Protein AF-A0A8B8ZG01-F1 (afdb_monomer_lite)

Organism: Phoenix dactylifera (NCBI:txid42345)

Foldseek 3Di:
DDDDDDDDDDDDDDDDDDDDDDDDDDDDDDDPPDDDDDDDDDDDDDDDDDDDDDDDDDDDDDDDDDDDDDDDDDPPPPPPPPPDPPPDQDDDDPVSVVVLVPDDQDDPDPPPPVSSVVVVVVSVVVVVNVVVVVVVVVVVVVVVVVVVVVVVVVVVVVVVVVVVVVVVVVVVVVVVVVVCVVVVD

Secondary structure (DSSP, 8-state):
--------PPPPP----------------------------------------PPPP----------------------------S------SHHHHHHHHT-----SSTT-HHHHHHHHHHHHHHHHHHHHHHHHHHHHHHHHHHHHHHHHHHHHHHHHHHHHHHHHHHHHHHHHHHHHHHHT-

Sequence (185 aa):
MSSRNQNRPPPTPVFDPTPSPLNKKENLDEAPVDKRRKIRVGRMVCPATNPHARQVLSTVNAGPNPGGHGDHGAGAAPSSDGGSSGGGVEFTSREDVERLLGEKMKGKNKNDYKGKSEQMIEYIKKLRTCIRWFMELEDGYLADQEKLRSMLDSEEKRHAEIEAQMRAKVEELNAIIHDLQKGGS

pLDDT: mean 70.91, std 25.55, range [33.72, 98.75]

Structure (mmCIF, N/CA/C/O backbone):
data_AF-A0A8B8ZG01-F1
#
_entry.id   AF-A0A8B8ZG01-F1
#
loop_
_atom_site.group_PDB
_atom_site.id
_atom_site.type_symbol
_atom_site.label_atom_id
_atom_site.label_alt_id
_atom_site.label_comp_id
_atom_site.label_asym_id
_atom_site.label_entity_id
_atom_site.label_seq_id
_atom_site.pdbx_PDB_ins_code
_atom_site.Cartn_x
_atom_site.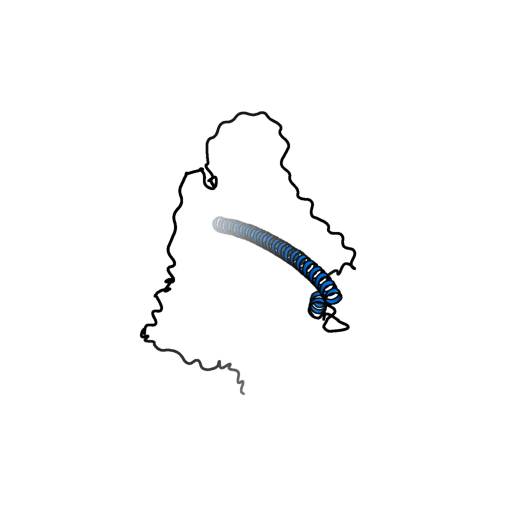Cartn_y
_atom_site.Cartn_z
_atom_site.occupancy
_atom_site.B_iso_or_equiv
_atom_site.auth_seq_id
_atom_site.auth_comp_id
_atom_site.auth_asym_id
_atom_site.auth_atom_id
_atom_site.pdbx_PDB_model_num
ATOM 1 N N . MET A 1 1 ? -38.642 -36.336 -5.967 1.00 39.25 1 MET A N 1
ATOM 2 C CA . MET A 1 1 ? -37.918 -37.627 -6.026 1.00 39.25 1 MET A CA 1
ATOM 3 C C . MET A 1 1 ? -36.991 -37.532 -7.238 1.00 39.25 1 MET A C 1
ATOM 5 O O . MET A 1 1 ? -37.523 -37.365 -8.318 1.00 39.25 1 MET A O 1
ATOM 9 N N . SER A 1 2 ? -35.662 -37.464 -7.207 1.00 45.72 2 SER A N 1
ATOM 10 C CA . SER A 1 2 ? -34.637 -37.604 -6.170 1.00 45.72 2 SER A CA 1
ATOM 11 C C . SER A 1 2 ? -33.455 -36.691 -6.526 1.00 45.72 2 SER A C 1
ATOM 13 O O . SER A 1 2 ? -33.103 -36.553 -7.694 1.00 45.72 2 SER A O 1
ATOM 15 N N . SER A 1 3 ? -32.855 -36.085 -5.503 1.00 44.25 3 SER A N 1
ATOM 16 C CA . SER A 1 3 ? -31.609 -35.315 -5.561 1.00 44.25 3 SER A CA 1
ATOM 17 C C . SER A 1 3 ? -30.404 -36.262 -5.620 1.00 44.25 3 SER A C 1
ATOM 19 O O . SER A 1 3 ? -30.408 -37.286 -4.934 1.00 44.25 3 SER A O 1
ATOM 21 N N . ARG A 1 4 ? -29.364 -35.931 -6.397 1.00 57.28 4 ARG A N 1
ATOM 22 C CA . ARG A 1 4 ? -28.063 -36.617 -6.328 1.00 57.28 4 ARG A CA 1
ATOM 23 C C . ARG A 1 4 ? -26.912 -35.611 -6.372 1.00 57.28 4 ARG A C 1
ATOM 25 O O . ARG A 1 4 ? -26.300 -35.378 -7.404 1.00 57.28 4 ARG A O 1
ATOM 32 N N . ASN A 1 5 ? -26.641 -35.025 -5.210 1.00 53.09 5 ASN A N 1
ATOM 33 C CA . ASN A 1 5 ? -25.305 -34.567 -4.825 1.00 53.09 5 ASN A CA 1
ATOM 34 C C . ASN A 1 5 ? -24.437 -35.812 -4.527 1.00 53.09 5 ASN A C 1
ATOM 36 O O . ASN A 1 5 ? -24.997 -36.845 -4.154 1.00 53.09 5 ASN A O 1
ATOM 40 N N . GLN A 1 6 ? -23.115 -35.725 -4.707 1.00 53.31 6 GLN A N 1
ATOM 41 C CA . GLN A 1 6 ? -22.075 -36.140 -3.742 1.00 53.31 6 GLN A CA 1
ATOM 42 C C . GLN A 1 6 ? -20.726 -36.241 -4.469 1.00 53.31 6 GLN A C 1
ATOM 44 O O . GLN A 1 6 ? -20.392 -37.246 -5.098 1.00 53.31 6 GLN A O 1
ATOM 49 N N . ASN A 1 7 ? -19.980 -35.140 -4.360 1.00 51.56 7 ASN A N 1
ATOM 50 C CA . ASN A 1 7 ? -18.523 -35.050 -4.308 1.00 51.56 7 ASN A CA 1
ATOM 51 C C . ASN A 1 7 ? -17.834 -36.405 -4.076 1.00 51.56 7 ASN A C 1
ATOM 53 O O . ASN A 1 7 ? -17.960 -36.988 -2.999 1.00 51.56 7 ASN A O 1
ATOM 57 N N . ARG A 1 8 ? -17.039 -36.874 -5.045 1.00 57.66 8 ARG A N 1
ATOM 58 C CA . ARG A 1 8 ? -16.072 -37.950 -4.804 1.00 57.66 8 ARG A CA 1
ATOM 59 C C . ARG A 1 8 ? -14.670 -37.468 -5.180 1.00 57.66 8 ARG A C 1
ATOM 61 O O . ARG A 1 8 ? -14.442 -37.198 -6.357 1.00 57.66 8 ARG A O 1
ATOM 68 N N . PRO A 1 9 ? -13.744 -37.337 -4.217 1.00 61.00 9 PRO A N 1
ATOM 69 C CA . PRO A 1 9 ? -12.348 -37.054 -4.525 1.00 61.00 9 PRO A CA 1
ATOM 70 C C . PRO A 1 9 ? -11.685 -38.257 -5.230 1.00 61.00 9 PRO A C 1
ATOM 72 O O . PRO A 1 9 ? -12.158 -39.392 -5.082 1.00 61.00 9 PRO A O 1
ATOM 75 N N . PRO A 1 10 ? -10.616 -38.028 -6.017 1.00 62.31 10 PRO A N 1
ATOM 76 C CA . PRO A 1 10 ? -9.908 -39.089 -6.732 1.00 62.31 10 PRO A CA 1
ATOM 77 C C . PRO A 1 10 ? -9.210 -40.057 -5.756 1.00 62.31 10 PRO A C 1
ATOM 79 O O . PRO A 1 10 ? -8.806 -39.639 -4.669 1.00 62.31 10 PRO A O 1
ATOM 82 N N . PRO A 1 11 ? -9.059 -41.347 -6.111 1.00 52.78 11 PRO A N 1
ATOM 83 C CA . PRO A 1 11 ? -8.413 -42.324 -5.243 1.00 52.78 11 PRO A CA 1
ATOM 84 C C . PRO A 1 11 ? -6.904 -42.060 -5.131 1.00 52.78 11 PRO A C 1
ATOM 86 O O . PRO A 1 11 ? -6.195 -41.978 -6.133 1.00 52.78 11 PRO A O 1
ATOM 89 N N . THR A 1 12 ? -6.423 -41.963 -3.894 1.00 55.91 12 THR A N 1
ATOM 90 C CA . THR A 1 12 ? -5.009 -42.056 -3.520 1.00 55.91 12 THR A CA 1
ATOM 91 C C . THR A 1 12 ? -4.551 -43.521 -3.533 1.00 55.91 12 THR A C 1
ATOM 93 O O . THR A 1 12 ? -5.308 -44.398 -3.114 1.00 55.91 12 THR A O 1
ATOM 96 N N . PRO A 1 13 ? -3.306 -43.823 -3.930 1.00 54.06 13 PRO A N 1
ATOM 97 C CA . PRO A 1 13 ? -2.607 -45.010 -3.457 1.00 54.06 13 PRO A CA 1
ATOM 98 C C . PRO A 1 13 ? -1.740 -44.652 -2.236 1.00 54.06 13 PRO A C 1
ATOM 100 O O . PRO A 1 13 ? -0.939 -43.720 -2.275 1.00 54.06 13 PRO A O 1
ATOM 103 N N . VAL A 1 14 ? -1.933 -45.389 -1.141 1.00 45.91 14 VAL A N 1
ATOM 104 C CA . VAL A 1 14 ? -1.221 -45.276 0.144 1.00 45.91 14 VAL A CA 1
ATOM 105 C C . VAL A 1 14 ? -0.233 -46.447 0.266 1.00 45.91 14 VAL A C 1
ATOM 107 O O . VAL A 1 14 ? -0.655 -47.572 0.030 1.00 45.91 14 VAL A O 1
ATOM 110 N N . PHE A 1 15 ? 1.032 -46.114 0.593 1.00 39.19 15 PHE A N 1
ATOM 111 C CA . PHE A 1 15 ? 2.073 -46.802 1.408 1.00 39.19 15 PHE A CA 1
ATOM 112 C C . PHE A 1 15 ? 2.217 -48.341 1.307 1.00 39.19 15 PHE A C 1
ATOM 114 O O . PHE A 1 15 ? 1.241 -49.072 1.360 1.00 39.19 15 PHE A O 1
ATOM 121 N N . ASP A 1 16 ? 3.407 -48.939 1.157 1.00 39.06 16 ASP A N 1
ATOM 122 C CA . ASP A 1 16 ? 4.562 -48.996 2.090 1.00 39.06 16 ASP A CA 1
ATOM 123 C C . ASP A 1 16 ? 5.617 -49.992 1.501 1.00 39.06 16 ASP A C 1
ATOM 125 O O . ASP A 1 16 ? 5.273 -50.704 0.553 1.00 39.06 16 ASP A O 1
ATOM 129 N N . PRO A 1 17 ? 6.800 -50.271 2.097 1.00 46.53 17 PRO A N 1
ATOM 130 C CA . PRO A 1 17 ? 7.864 -49.428 2.647 1.00 46.53 17 PRO A CA 1
ATOM 131 C C . PRO A 1 17 ? 9.251 -49.740 2.003 1.00 46.53 17 PRO A C 1
ATOM 133 O O . PRO A 1 17 ? 9.463 -50.744 1.323 1.00 46.53 17 PRO A O 1
ATOM 136 N N . THR A 1 18 ? 10.230 -48.869 2.250 1.00 43.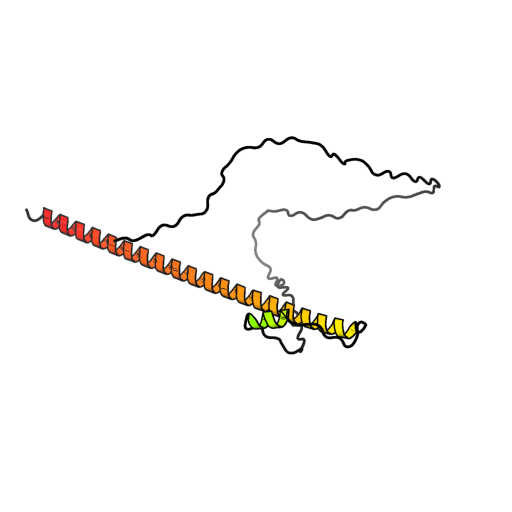75 18 THR A N 1
ATOM 137 C CA . THR A 1 18 ? 11.659 -48.966 1.875 1.00 43.75 18 THR A CA 1
ATOM 138 C C . THR A 1 18 ? 12.330 -50.288 2.307 1.00 43.75 18 THR A C 1
ATOM 140 O O . THR A 1 18 ? 11.990 -50.836 3.356 1.00 43.75 18 THR A O 1
ATOM 143 N N . PRO A 1 19 ? 13.387 -50.739 1.596 1.00 42.28 19 PRO A N 1
ATOM 144 C CA . PRO A 1 19 ? 14.726 -50.555 2.173 1.00 42.28 19 PRO A CA 1
ATOM 145 C C . PRO A 1 19 ? 15.802 -50.145 1.147 1.00 42.28 19 PRO A C 1
ATOM 147 O O . PRO A 1 19 ? 15.894 -50.679 0.044 1.00 42.28 19 PRO A O 1
ATOM 150 N N . SER A 1 20 ? 16.666 -49.211 1.550 1.00 39.31 20 SER A N 1
ATOM 151 C CA . SER A 1 20 ? 17.927 -48.891 0.866 1.00 39.31 20 SER A CA 1
ATOM 152 C C . SER A 1 20 ? 18.899 -50.079 0.887 1.00 39.31 20 SER A C 1
ATOM 154 O O . SER A 1 20 ? 18.956 -50.799 1.886 1.00 39.31 20 SER A O 1
ATOM 156 N N . PRO A 1 21 ? 19.776 -50.195 -0.128 1.00 41.72 21 PRO A N 1
ATOM 157 C CA . PRO A 1 21 ? 21.195 -50.324 0.198 1.00 41.72 21 PRO A CA 1
ATOM 158 C C . PRO A 1 21 ? 22.127 -49.498 -0.710 1.00 41.72 21 PRO A C 1
ATOM 160 O O . PRO A 1 21 ? 22.153 -49.625 -1.931 1.00 41.72 21 PRO A O 1
ATOM 163 N N . LEU A 1 22 ? 22.924 -48.666 -0.034 1.00 39.66 22 LEU A N 1
ATOM 164 C CA . LEU A 1 22 ? 24.374 -48.500 -0.170 1.00 39.66 22 LEU A CA 1
ATOM 165 C C . LEU A 1 22 ? 25.043 -49.232 -1.350 1.00 39.66 22 LEU A C 1
ATOM 167 O O . LEU A 1 22 ? 25.154 -50.451 -1.311 1.00 39.66 22 LEU A O 1
ATOM 171 N N . ASN A 1 23 ? 25.629 -48.475 -2.288 1.00 35.25 23 ASN A N 1
ATOM 172 C CA . ASN A 1 23 ? 26.851 -48.861 -3.005 1.00 35.25 23 ASN A CA 1
ATOM 173 C C . ASN A 1 23 ? 27.628 -47.630 -3.516 1.00 35.25 23 ASN A C 1
ATOM 175 O O . ASN A 1 23 ? 27.305 -47.025 -4.532 1.00 35.25 23 ASN A O 1
ATOM 179 N N . LYS A 1 24 ? 28.657 -47.282 -2.734 1.00 35.31 24 LYS A N 1
ATOM 180 C CA . LYS A 1 24 ? 30.020 -46.860 -3.102 1.00 35.31 24 LYS A CA 1
ATOM 181 C C . LYS A 1 24 ? 30.222 -46.208 -4.484 1.00 35.31 24 LYS A C 1
ATOM 183 O O . LYS A 1 24 ? 30.352 -46.901 -5.490 1.00 35.31 24 LYS A O 1
ATOM 188 N N . LYS A 1 25 ? 30.485 -44.898 -4.488 1.00 38.28 25 LYS A N 1
ATOM 189 C CA . LYS A 1 25 ? 31.497 -44.325 -5.387 1.00 38.28 25 LYS A CA 1
ATOM 190 C C . LYS A 1 25 ? 32.286 -43.231 -4.673 1.00 38.28 25 LYS A C 1
ATOM 192 O O . LYS A 1 25 ? 31.972 -42.050 -4.722 1.00 38.28 25 LYS A O 1
ATOM 197 N N . GLU A 1 26 ? 33.288 -43.712 -3.955 1.00 33.72 26 GLU A N 1
ATOM 198 C CA . GLU A 1 26 ? 34.478 -42.986 -3.536 1.00 33.72 26 GLU A CA 1
ATOM 199 C C . GLU A 1 26 ? 35.192 -42.446 -4.788 1.00 33.72 26 GLU A C 1
ATOM 201 O O . GLU A 1 26 ? 35.517 -43.200 -5.706 1.00 33.72 26 GLU A O 1
ATOM 206 N N . ASN A 1 27 ? 35.379 -41.131 -4.858 1.00 38.16 27 ASN A N 1
ATOM 207 C CA . ASN A 1 27 ? 36.381 -40.502 -5.713 1.00 38.16 27 ASN A CA 1
ATOM 208 C C . ASN A 1 27 ? 37.108 -39.475 -4.845 1.00 38.16 27 ASN A C 1
ATOM 210 O O . ASN A 1 27 ? 36.814 -38.283 -4.854 1.00 38.16 27 ASN A O 1
ATOM 214 N N . LEU A 1 28 ? 37.974 -40.012 -3.995 1.00 36.19 28 LEU A N 1
ATOM 215 C CA . LEU A 1 28 ? 39.116 -39.309 -3.439 1.00 36.19 28 LEU A CA 1
ATOM 216 C C . LEU A 1 28 ? 40.336 -39.768 -4.250 1.00 36.19 28 LEU A C 1
ATOM 218 O O . LEU A 1 28 ? 40.281 -40.845 -4.845 1.00 36.19 28 LEU A O 1
ATOM 222 N N . ASP A 1 29 ? 41.407 -38.980 -4.193 1.00 35.25 29 ASP A N 1
ATOM 223 C CA . ASP A 1 29 ? 42.754 -39.283 -4.697 1.00 35.25 29 ASP A CA 1
ATOM 224 C C . ASP A 1 29 ? 42.997 -38.863 -6.158 1.00 35.25 29 ASP A C 1
ATOM 226 O O . ASP A 1 29 ? 42.227 -39.175 -7.060 1.00 35.25 29 ASP A O 1
ATOM 230 N N . GLU A 1 30 ? 44.052 -38.164 -6.548 1.00 35.75 30 GLU A N 1
ATOM 231 C CA . GLU A 1 30 ? 45.108 -37.368 -5.923 1.00 35.75 30 GLU A CA 1
ATOM 232 C C . GLU A 1 30 ? 45.833 -36.789 -7.151 1.00 35.75 30 GLU A C 1
ATOM 234 O O . GLU A 1 30 ? 46.004 -37.461 -8.173 1.00 35.75 30 GLU A O 1
ATOM 239 N N . ALA A 1 31 ? 46.180 -35.507 -7.130 1.00 43.34 31 ALA A N 1
ATOM 240 C CA . ALA A 1 31 ? 46.833 -34.864 -8.264 1.00 43.34 31 ALA A CA 1
ATOM 241 C C . ALA A 1 31 ? 48.276 -35.387 -8.435 1.00 43.34 31 ALA A C 1
ATOM 243 O O . ALA A 1 31 ? 49.068 -35.237 -7.505 1.00 43.34 31 ALA A O 1
ATOM 244 N N . PRO A 1 32 ? 48.704 -35.875 -9.618 1.00 42.25 32 PRO A N 1
ATOM 245 C CA . PRO A 1 32 ? 50.115 -36.129 -9.867 1.00 42.25 32 PRO A CA 1
ATOM 246 C C . PRO A 1 32 ? 50.787 -34.834 -10.346 1.00 42.25 32 PRO A C 1
ATOM 248 O O . PRO A 1 32 ? 50.869 -34.545 -11.542 1.00 42.25 32 PRO A O 1
ATOM 251 N N . VAL A 1 33 ? 51.278 -34.027 -9.402 1.00 44.00 33 VAL A N 1
ATOM 252 C CA . VAL A 1 33 ? 52.283 -32.990 -9.682 1.00 44.00 33 VAL A CA 1
ATOM 253 C C . VAL A 1 33 ? 53.653 -33.657 -9.678 1.00 44.00 33 VAL A C 1
ATOM 255 O O . VAL A 1 33 ? 54.301 -33.781 -8.645 1.00 44.00 33 VAL A O 1
ATOM 258 N N . ASP A 1 34 ? 54.119 -34.073 -10.855 1.00 39.81 34 ASP A N 1
ATOM 259 C CA . ASP A 1 34 ? 55.535 -34.385 -11.041 1.00 39.81 34 ASP A CA 1
ATOM 260 C C . ASP A 1 34 ? 56.023 -33.992 -12.440 1.00 39.81 34 ASP A C 1
ATOM 262 O O . ASP A 1 34 ? 55.923 -34.742 -13.409 1.00 39.81 34 ASP A O 1
ATOM 266 N N . LYS A 1 35 ? 56.565 -32.773 -12.543 1.00 54.00 35 LYS A N 1
ATOM 267 C CA . LYS A 1 35 ? 57.616 -32.434 -13.513 1.00 54.00 35 LYS A CA 1
ATOM 268 C C . LYS A 1 35 ? 58.667 -31.570 -12.834 1.00 54.00 35 LYS A C 1
ATOM 270 O O . LYS A 1 35 ? 58.748 -30.354 -12.993 1.00 54.00 35 LYS A O 1
ATOM 275 N N . ARG A 1 36 ? 59.502 -32.258 -12.067 1.00 39.94 36 ARG A N 1
ATOM 276 C CA . ARG A 1 36 ? 60.807 -31.822 -11.574 1.00 39.94 36 ARG A CA 1
ATOM 277 C C . ARG A 1 36 ? 61.684 -31.254 -12.710 1.00 39.94 36 ARG A C 1
ATOM 279 O O . ARG A 1 36 ? 62.087 -31.986 -13.609 1.00 39.94 36 ARG A O 1
ATOM 286 N N . ARG A 1 37 ? 62.111 -29.987 -12.610 1.00 47.16 37 ARG A N 1
ATOM 287 C CA . ARG A 1 37 ? 63.412 -29.535 -13.147 1.00 47.16 37 ARG A CA 1
ATOM 288 C C . ARG A 1 37 ? 64.162 -28.764 -12.059 1.00 47.16 37 ARG A C 1
ATOM 290 O O . ARG A 1 37 ? 63.685 -27.771 -11.530 1.00 47.16 37 ARG A O 1
ATOM 297 N N . LYS A 1 38 ? 65.329 -29.299 -11.709 1.00 44.25 38 LYS A N 1
ATOM 298 C CA . LYS A 1 38 ? 66.296 -28.873 -10.681 1.00 44.25 38 LYS A CA 1
ATOM 299 C C . LYS A 1 38 ? 67.462 -28.225 -11.470 1.00 44.25 38 LYS A C 1
ATOM 301 O O . LYS A 1 38 ? 67.853 -28.809 -12.475 1.00 44.25 38 LYS A O 1
ATOM 306 N N . ILE A 1 39 ? 67.958 -27.006 -11.208 1.00 41.81 39 ILE A N 1
ATOM 307 C CA . ILE A 1 39 ? 69.060 -26.546 -10.306 1.00 41.81 39 ILE A CA 1
ATOM 308 C C . ILE A 1 39 ? 69.426 -25.132 -10.879 1.00 41.81 39 ILE A C 1
ATOM 310 O O . ILE A 1 39 ? 69.412 -24.999 -12.098 1.00 41.81 39 ILE A O 1
ATOM 314 N N . ARG A 1 40 ? 69.679 -24.024 -10.149 1.00 36.91 40 ARG A N 1
ATOM 315 C CA . ARG A 1 40 ? 70.899 -23.715 -9.368 1.00 36.91 40 ARG A CA 1
ATOM 316 C C . ARG A 1 40 ? 70.787 -22.395 -8.558 1.00 36.91 40 ARG A C 1
ATOM 318 O O . ARG A 1 40 ? 70.627 -21.331 -9.132 1.00 36.91 40 ARG A O 1
ATOM 325 N N . VAL A 1 41 ? 70.918 -22.536 -7.235 1.00 39.59 41 VAL A N 1
ATOM 326 C CA . VAL A 1 41 ? 71.697 -21.792 -6.208 1.00 39.59 41 VAL A CA 1
ATOM 327 C C . VAL A 1 41 ? 72.067 -20.304 -6.404 1.00 39.59 41 VAL A C 1
ATOM 329 O O . VAL A 1 41 ? 72.871 -19.981 -7.273 1.00 39.59 41 VAL A O 1
ATOM 332 N N . GLY A 1 42 ? 71.691 -19.472 -5.415 1.00 41.03 42 GLY A N 1
ATOM 333 C CA . GLY A 1 42 ? 72.422 -18.254 -5.020 1.00 41.03 42 GLY A CA 1
ATOM 334 C C . GLY A 1 42 ? 71.755 -17.419 -3.903 1.00 41.03 42 GLY A C 1
ATOM 335 O O . GLY A 1 42 ? 70.806 -16.713 -4.194 1.00 41.03 42 GLY A O 1
ATOM 336 N N . ARG A 1 43 ? 72.254 -17.550 -2.652 1.00 39.03 43 ARG A N 1
ATOM 337 C CA . ARG A 1 43 ? 72.379 -16.580 -1.511 1.00 39.03 43 ARG A CA 1
ATOM 338 C C . ARG A 1 43 ? 71.705 -15.183 -1.652 1.00 39.03 43 ARG A C 1
ATOM 340 O O . ARG A 1 43 ? 71.838 -14.588 -2.703 1.00 39.03 43 ARG A O 1
ATOM 347 N N . MET A 1 44 ? 71.155 -14.476 -0.650 1.00 39.22 44 MET A N 1
ATOM 348 C CA . MET A 1 44 ? 71.141 -14.509 0.829 1.00 39.22 44 MET A CA 1
ATOM 349 C C . MET A 1 44 ? 70.247 -13.326 1.330 1.00 39.22 44 MET A C 1
ATOM 351 O O . MET A 1 44 ? 70.015 -12.406 0.554 1.00 39.22 44 MET A O 1
ATOM 355 N N . VAL A 1 45 ? 69.899 -13.296 2.632 1.00 41.66 45 VAL A N 1
ATOM 356 C CA . VAL A 1 45 ? 69.381 -12.163 3.466 1.00 41.66 45 VAL A CA 1
ATOM 357 C C . VAL A 1 45 ? 67.851 -12.059 3.698 1.00 41.66 45 VAL A C 1
ATOM 359 O O . VAL A 1 45 ? 67.057 -11.892 2.781 1.00 41.66 45 VAL A O 1
ATOM 362 N N . CYS A 1 46 ? 67.482 -12.158 4.986 1.00 47.34 46 CYS A N 1
ATOM 363 C CA . CYS A 1 46 ? 66.155 -12.041 5.625 1.00 47.34 46 CYS A CA 1
ATOM 364 C C . CYS A 1 46 ? 65.796 -10.558 5.971 1.00 47.34 46 CYS A C 1
ATOM 366 O O . CYS A 1 46 ? 66.521 -9.660 5.559 1.00 47.34 46 CYS A O 1
ATOM 368 N N . PRO A 1 47 ? 64.854 -10.266 6.896 1.00 44.03 47 PRO A N 1
ATOM 369 C CA . PRO A 1 47 ? 63.387 -10.289 6.796 1.00 44.03 47 PRO A CA 1
ATOM 370 C C . PRO A 1 47 ? 62.753 -8.901 7.098 1.00 44.03 47 PRO A C 1
ATOM 372 O O . PRO A 1 47 ? 63.383 -8.051 7.720 1.00 44.03 47 PRO A O 1
ATOM 375 N N . ALA A 1 48 ? 61.472 -8.689 6.771 1.00 39.62 48 ALA A N 1
ATOM 376 C CA . ALA A 1 48 ? 60.683 -7.599 7.361 1.00 39.62 48 ALA A CA 1
ATOM 377 C C . ALA A 1 48 ? 59.266 -8.070 7.742 1.00 39.62 48 ALA A C 1
ATOM 379 O O . ALA A 1 48 ? 58.442 -8.410 6.897 1.00 39.62 48 ALA A O 1
ATOM 380 N N . THR A 1 49 ? 59.048 -8.101 9.057 1.00 40.66 49 THR A N 1
ATOM 381 C CA . THR A 1 49 ? 57.798 -7.881 9.814 1.00 40.66 49 THR A CA 1
ATOM 382 C C . THR A 1 49 ? 56.836 -6.922 9.089 1.00 40.66 49 THR A C 1
ATOM 384 O O . THR A 1 49 ? 57.296 -5.928 8.546 1.00 40.66 49 THR A O 1
ATOM 387 N N . ASN A 1 50 ? 55.509 -7.042 9.061 1.00 43.12 50 ASN A N 1
ATOM 388 C CA . ASN A 1 50 ? 54.556 -7.633 9.992 1.00 43.12 50 ASN A CA 1
ATOM 389 C C . ASN A 1 50 ? 53.197 -7.824 9.266 1.00 43.12 50 ASN A C 1
ATOM 391 O O . ASN A 1 50 ? 52.948 -7.157 8.258 1.00 43.12 50 ASN A O 1
ATOM 395 N N . PRO A 1 51 ? 52.305 -8.689 9.779 1.00 48.09 51 PRO A N 1
ATOM 396 C CA . PRO A 1 51 ? 51.038 -9.035 9.159 1.00 48.09 51 PRO A CA 1
ATOM 397 C C . PRO A 1 51 ? 49.893 -8.093 9.555 1.00 48.09 51 PRO A C 1
ATOM 399 O O . PRO A 1 51 ? 49.885 -7.439 10.594 1.00 48.09 51 PRO A O 1
ATOM 402 N N . HIS A 1 52 ? 48.899 -8.104 8.679 1.00 51.75 52 HIS A N 1
ATOM 403 C CA . HIS A 1 52 ? 47.549 -7.575 8.801 1.00 51.75 52 HIS A CA 1
ATOM 404 C C . HIS A 1 52 ? 46.935 -7.823 10.198 1.00 51.75 52 HIS A C 1
ATOM 406 O O . HIS A 1 52 ? 46.524 -8.940 10.511 1.00 51.75 52 HIS A O 1
ATOM 412 N N . ALA A 1 53 ? 46.842 -6.788 11.035 1.00 40.56 53 ALA A N 1
ATOM 413 C CA . ALA A 1 53 ? 46.140 -6.861 12.315 1.00 40.56 53 ALA A CA 1
ATOM 414 C C . ALA A 1 53 ? 44.730 -6.270 12.168 1.00 40.56 53 ALA A C 1
ATOM 416 O O . ALA A 1 53 ? 44.553 -5.057 12.069 1.00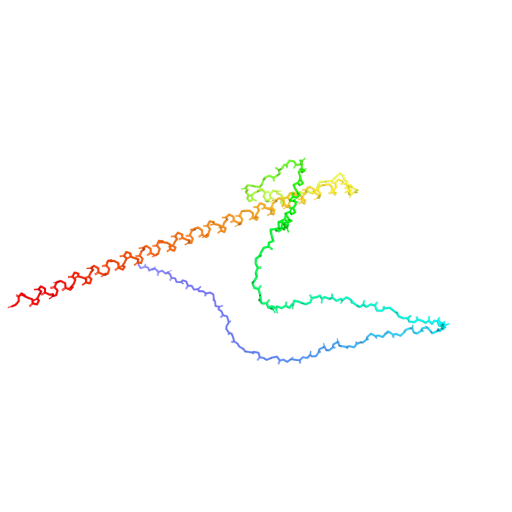 40.56 53 ALA A O 1
ATOM 417 N N . ARG A 1 54 ? 43.719 -7.147 12.153 1.00 55.09 54 ARG A N 1
ATOM 418 C CA . ARG A 1 54 ? 42.316 -6.789 12.398 1.00 55.09 54 ARG A CA 1
ATOM 419 C C . ARG A 1 54 ? 42.196 -6.405 13.872 1.00 55.09 54 ARG A C 1
ATOM 421 O O . ARG A 1 54 ? 42.531 -7.219 14.729 1.00 55.09 54 ARG A O 1
ATOM 428 N N . GLN A 1 55 ? 41.743 -5.193 14.171 1.00 53.19 55 GLN A N 1
ATOM 429 C CA . GLN A 1 55 ? 41.470 -4.805 15.553 1.00 53.19 55 GLN A CA 1
ATOM 430 C C . GLN A 1 55 ? 40.106 -5.354 15.980 1.00 53.19 55 GLN A C 1
ATOM 432 O O . GLN A 1 55 ? 39.082 -5.086 15.355 1.00 53.19 55 GLN A O 1
ATOM 437 N N . VAL A 1 56 ? 40.144 -6.188 17.017 1.00 43.84 56 VAL A N 1
ATOM 438 C CA . VAL A 1 56 ? 39.001 -6.813 17.684 1.00 43.84 56 VAL A CA 1
ATOM 439 C C . VAL A 1 56 ? 38.475 -5.843 18.744 1.00 43.84 56 VAL A C 1
ATOM 441 O O . VAL A 1 56 ? 39.254 -5.227 19.468 1.00 43.84 56 VAL A O 1
ATOM 444 N N . LEU A 1 57 ? 37.150 -5.708 18.804 1.00 48.47 57 LEU A N 1
ATOM 445 C CA . LEU A 1 57 ? 36.402 -4.930 19.792 1.00 48.47 57 LEU A CA 1
ATOM 446 C C . LEU A 1 57 ? 36.780 -5.336 21.226 1.00 48.47 57 LEU A C 1
ATOM 448 O O . LEU A 1 57 ? 36.851 -6.526 21.526 1.00 48.47 57 LEU A O 1
ATOM 452 N N . SER A 1 58 ? 36.942 -4.358 22.120 1.00 48.09 58 SER A N 1
ATOM 453 C CA . SER A 1 58 ? 37.005 -4.602 23.564 1.00 48.09 58 SER A CA 1
ATOM 454 C C . SER A 1 58 ? 36.215 -3.533 24.321 1.00 48.09 58 SER A C 1
ATOM 456 O O . SER A 1 58 ? 36.272 -2.349 23.989 1.00 48.09 58 SER A O 1
ATOM 458 N N . THR A 1 59 ? 35.426 -3.978 25.295 1.00 41.09 59 THR A N 1
ATOM 459 C CA . THR A 1 59 ? 34.412 -3.216 26.037 1.00 41.09 59 THR A CA 1
ATOM 460 C C . THR A 1 59 ? 34.889 -2.895 27.465 1.00 41.09 59 THR A C 1
ATOM 462 O O . THR A 1 59 ? 35.610 -3.688 28.060 1.00 41.09 59 THR A O 1
ATOM 465 N N . VAL A 1 60 ? 34.356 -1.791 28.016 1.00 36.69 60 VAL A N 1
ATOM 466 C CA . VAL A 1 60 ? 34.232 -1.390 29.443 1.00 36.69 60 VAL A CA 1
ATOM 467 C C . VAL A 1 60 ? 35.471 -0.785 30.129 1.00 36.69 60 VAL A C 1
ATOM 469 O O . VAL A 1 60 ? 36.404 -1.491 30.485 1.00 36.69 60 VAL A O 1
ATOM 472 N N . ASN A 1 61 ? 35.399 0.510 30.480 1.00 38.56 61 ASN A N 1
ATOM 473 C CA . ASN A 1 61 ? 35.089 0.926 31.860 1.00 38.56 61 ASN A CA 1
ATOM 474 C C . ASN A 1 61 ? 34.665 2.407 31.946 1.00 38.56 61 ASN A C 1
ATOM 476 O O . ASN A 1 61 ? 35.129 3.253 31.187 1.00 38.56 61 ASN A O 1
ATOM 480 N N . ALA A 1 62 ? 33.751 2.671 32.877 1.00 39.78 62 ALA A N 1
ATOM 481 C CA . ALA A 1 62 ? 33.099 3.935 33.169 1.00 39.78 62 ALA A CA 1
ATOM 482 C C . ALA A 1 62 ? 34.014 4.952 33.876 1.00 39.78 62 ALA A C 1
ATOM 484 O O . ALA A 1 62 ? 34.876 4.592 34.675 1.00 39.78 62 ALA A O 1
ATOM 485 N N . GLY A 1 63 ? 33.733 6.237 33.651 1.00 36.91 63 GLY A N 1
ATOM 486 C CA . GLY A 1 63 ? 34.229 7.352 34.454 1.00 36.91 63 GLY A CA 1
ATOM 487 C C . GLY A 1 63 ? 33.563 8.664 34.019 1.00 36.91 63 GLY A C 1
ATOM 488 O O . GLY A 1 63 ? 33.726 9.043 32.861 1.00 36.91 63 GLY A O 1
ATOM 489 N N . PRO A 1 64 ? 32.787 9.349 34.882 1.00 51.19 64 PRO A N 1
ATOM 490 C CA . PRO A 1 64 ? 32.076 10.565 34.512 1.00 51.19 64 PRO A CA 1
ATOM 491 C C . PRO A 1 64 ? 32.934 11.803 34.798 1.00 51.19 64 PRO A C 1
ATOM 493 O O . PRO A 1 64 ? 33.352 12.004 35.935 1.00 51.19 64 PRO A O 1
ATOM 496 N N . ASN A 1 65 ? 33.147 12.667 33.800 1.00 47.47 65 ASN A N 1
ATOM 497 C CA . ASN A 1 65 ? 33.027 14.112 34.014 1.00 47.47 65 ASN A CA 1
ATOM 498 C C . ASN A 1 65 ? 32.951 14.916 32.699 1.00 47.47 65 ASN A C 1
ATOM 500 O O . ASN A 1 65 ? 33.369 14.420 31.652 1.00 47.47 65 ASN A O 1
ATOM 504 N N . PRO A 1 66 ? 32.372 16.133 32.750 1.00 52.34 66 PRO A N 1
ATOM 505 C CA . PRO A 1 66 ? 31.797 16.831 31.614 1.00 52.34 66 PRO A CA 1
ATOM 506 C C . PRO A 1 66 ? 32.761 17.848 30.998 1.00 52.34 66 PRO A C 1
ATOM 508 O O . PRO A 1 66 ? 33.636 18.390 31.669 1.00 52.34 66 PRO A O 1
ATOM 511 N N . GLY A 1 67 ? 32.503 18.193 29.739 1.00 36.72 67 GLY A N 1
ATOM 512 C CA . GLY A 1 67 ? 33.041 19.397 29.112 1.00 36.72 67 GLY A CA 1
ATOM 513 C C . GLY A 1 67 ? 33.779 19.105 27.815 1.00 36.72 67 GLY A C 1
ATOM 514 O O . GLY A 1 67 ? 34.866 18.542 27.823 1.00 36.72 67 GLY A O 1
ATOM 515 N N . GLY A 1 68 ? 33.195 19.530 26.697 1.00 35.78 68 GLY A N 1
ATOM 516 C CA .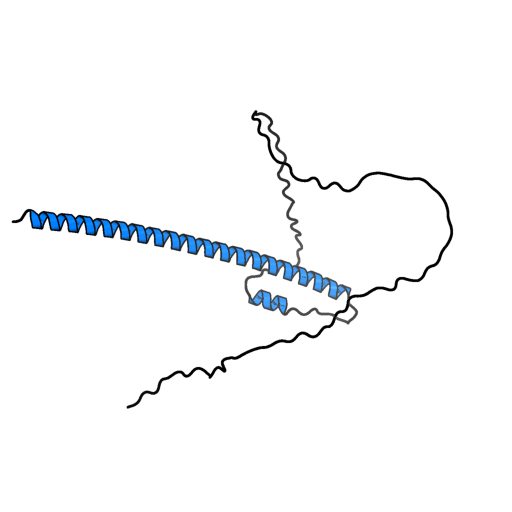 GLY A 1 68 ? 33.859 19.490 25.399 1.00 35.78 68 GLY A CA 1
ATOM 517 C C . GLY A 1 68 ? 32.863 19.422 24.257 1.00 35.78 68 GLY A C 1
ATOM 518 O O . GLY A 1 68 ? 32.567 18.349 23.750 1.00 35.78 68 GLY A O 1
ATOM 519 N N . HIS A 1 69 ? 32.322 20.578 23.884 1.00 52.03 69 HIS A N 1
ATOM 520 C CA . HIS A 1 69 ? 31.535 20.762 22.672 1.00 52.03 69 HIS A CA 1
ATOM 521 C C . HIS A 1 69 ? 32.438 20.461 21.464 1.00 52.03 69 HIS A C 1
ATOM 523 O O . HIS A 1 69 ? 33.385 21.198 21.199 1.00 52.03 69 HIS A O 1
ATOM 529 N N . GLY A 1 70 ? 32.174 19.349 20.785 1.00 38.09 70 GLY A N 1
ATOM 530 C CA . GLY A 1 70 ? 32.858 18.929 19.569 1.00 38.09 70 GLY A CA 1
ATOM 531 C C . GLY A 1 70 ? 31.818 18.435 18.579 1.00 38.09 70 GLY A C 1
ATOM 532 O O . GLY A 1 70 ? 31.536 17.243 18.510 1.00 38.09 70 GLY A O 1
ATOM 533 N N . ASP A 1 71 ? 31.206 19.380 17.871 1.00 46.91 71 ASP A N 1
ATOM 534 C CA . ASP A 1 71 ? 30.581 19.128 16.577 1.00 46.91 71 ASP A CA 1
ATOM 535 C C . ASP A 1 71 ? 31.632 18.496 15.657 1.00 46.91 71 ASP A C 1
ATOM 537 O O . ASP A 1 71 ? 32.728 19.038 15.571 1.00 46.91 71 ASP A O 1
ATOM 541 N N . HIS A 1 72 ? 31.315 17.346 15.055 1.00 49.41 72 HIS A N 1
ATOM 542 C CA . HIS A 1 72 ? 31.840 16.803 13.790 1.00 49.41 72 HIS A CA 1
ATOM 543 C C . HIS A 1 72 ? 31.433 15.328 13.688 1.00 49.41 72 HIS A C 1
ATOM 545 O O . HIS A 1 72 ? 32.099 14.438 14.217 1.00 49.41 72 HIS A O 1
ATOM 551 N N . GLY A 1 73 ? 30.328 15.046 12.994 1.00 40.66 73 GLY A N 1
ATOM 552 C CA . GLY A 1 73 ? 29.912 13.657 12.810 1.00 40.66 73 GLY A CA 1
ATOM 553 C C . GLY A 1 73 ? 28.632 13.411 12.023 1.00 40.66 73 GLY A C 1
ATOM 554 O O . GLY A 1 73 ? 27.932 12.458 12.336 1.00 40.66 73 GLY A O 1
ATOM 555 N N . ALA A 1 74 ? 28.311 14.220 11.013 1.00 43.62 74 ALA A N 1
ATOM 556 C CA . ALA A 1 74 ? 27.255 13.893 10.054 1.00 43.62 74 ALA A CA 1
ATOM 557 C C . ALA A 1 74 ? 27.835 13.902 8.636 1.00 43.62 74 ALA A C 1
ATOM 559 O O . ALA A 1 74 ? 27.665 14.844 7.867 1.00 43.62 74 ALA A O 1
ATOM 560 N N . GLY A 1 75 ? 28.563 12.837 8.296 1.00 41.03 75 GLY A N 1
ATOM 561 C CA . GLY A 1 75 ? 28.931 12.534 6.916 1.00 41.03 75 GLY A CA 1
ATOM 562 C C . GLY A 1 75 ? 27.705 12.052 6.145 1.00 41.03 75 GLY A C 1
ATOM 563 O O . GLY A 1 75 ? 27.583 10.863 5.867 1.00 41.03 75 GLY A O 1
ATOM 564 N N . ALA A 1 76 ? 26.784 12.961 5.828 1.00 53.66 76 ALA A N 1
ATOM 565 C CA . ALA A 1 76 ? 25.770 12.715 4.816 1.00 53.66 76 ALA A CA 1
ATOM 566 C C . ALA A 1 76 ? 26.481 12.710 3.458 1.00 53.66 76 ALA A C 1
ATOM 568 O O . ALA A 1 76 ? 26.908 13.751 2.958 1.00 53.66 76 ALA A O 1
ATOM 569 N N . ALA A 1 77 ? 26.669 11.522 2.885 1.00 50.88 77 ALA A N 1
ATOM 570 C CA . ALA A 1 77 ? 27.089 11.414 1.498 1.00 50.88 77 ALA A CA 1
ATOM 571 C C . ALA A 1 77 ? 26.034 12.118 0.625 1.00 50.88 77 ALA A C 1
ATOM 573 O O . ALA A 1 77 ? 24.843 11.848 0.802 1.00 50.88 77 ALA A O 1
ATOM 574 N N . PRO A 1 78 ? 26.419 13.016 -0.298 1.00 55.25 78 PRO A N 1
ATOM 575 C CA . PRO A 1 78 ? 25.460 13.592 -1.223 1.00 55.25 78 PRO A CA 1
ATOM 576 C C . PRO A 1 78 ? 24.901 12.462 -2.088 1.00 55.25 78 PRO A C 1
ATOM 578 O O . PRO A 1 78 ? 25.647 11.811 -2.826 1.00 55.25 78 PRO A O 1
ATOM 581 N N . SER A 1 79 ? 23.591 12.225 -1.987 1.00 55.72 79 SER A N 1
ATOM 582 C CA . SER A 1 79 ? 22.843 11.487 -2.999 1.00 55.72 79 SER A CA 1
ATOM 583 C C . SER A 1 79 ? 23.183 12.123 -4.335 1.00 55.72 79 SER A C 1
ATOM 585 O O . SER A 1 79 ? 22.891 13.292 -4.581 1.00 55.72 79 SER A O 1
ATOM 587 N N . SER A 1 80 ? 23.915 11.379 -5.157 1.00 51.12 80 SER A N 1
ATOM 588 C CA . SER A 1 80 ? 24.259 11.817 -6.494 1.00 51.12 80 SER A CA 1
ATOM 589 C C . SER A 1 80 ? 22.968 11.785 -7.301 1.00 51.12 80 SER A C 1
ATOM 591 O O . SER A 1 80 ? 22.621 10.763 -7.893 1.00 51.12 80 SER A O 1
ATOM 593 N N . ASP A 1 81 ? 22.238 12.900 -7.280 1.00 52.81 81 ASP A N 1
ATOM 594 C CA . ASP A 1 81 ? 21.213 13.213 -8.263 1.00 52.81 81 ASP A CA 1
ATOM 595 C C . ASP A 1 81 ? 21.924 13.365 -9.604 1.00 52.81 81 ASP A C 1
ATOM 597 O O . ASP A 1 81 ? 22.302 14.445 -10.064 1.00 52.81 81 ASP A O 1
ATOM 601 N N . GLY A 1 82 ? 22.163 12.212 -10.225 1.00 47.50 82 GLY A N 1
ATOM 602 C CA . GLY A 1 82 ? 22.518 12.087 -11.621 1.00 47.50 82 GLY A CA 1
ATOM 603 C C . GLY A 1 82 ? 21.315 12.491 -12.456 1.00 47.50 82 GLY A C 1
ATOM 604 O O . GLY A 1 82 ? 20.662 11.638 -13.055 1.00 47.50 82 GLY A O 1
ATOM 605 N N . GLY A 1 83 ? 21.038 13.796 -12.486 1.00 52.66 83 GLY A N 1
ATOM 606 C CA . GLY A 1 83 ? 20.154 14.436 -13.442 1.00 52.66 83 GLY A CA 1
ATOM 607 C C . GLY A 1 83 ? 20.640 14.113 -14.849 1.00 52.66 83 GLY A C 1
ATOM 608 O O . GLY A 1 83 ? 21.527 14.763 -15.394 1.00 52.66 83 GLY A O 1
ATOM 609 N N . SER A 1 84 ? 20.081 13.058 -15.431 1.00 47.31 84 SER A N 1
ATOM 610 C CA . SER A 1 84 ? 20.246 12.722 -16.836 1.00 47.31 84 SER A CA 1
ATOM 611 C C . SER A 1 84 ? 18.873 12.843 -17.470 1.00 47.31 84 SER A C 1
ATOM 613 O O . SER A 1 84 ? 18.042 11.945 -17.379 1.00 47.31 84 SER A O 1
ATOM 615 N N . SER A 1 85 ? 18.671 14.002 -18.088 1.00 43.66 85 SER A N 1
ATOM 616 C CA . SER A 1 85 ? 17.589 14.376 -18.991 1.00 43.66 85 SER A CA 1
ATOM 617 C C . SER A 1 85 ? 17.536 13.457 -20.222 1.00 43.66 85 SER A C 1
ATOM 619 O O . SER A 1 85 ? 17.857 13.844 -21.340 1.00 43.66 85 SER A O 1
ATOM 621 N N . GLY A 1 86 ? 17.144 12.204 -20.019 1.00 43.81 86 GLY A N 1
ATOM 622 C CA . GLY A 1 86 ? 16.530 11.358 -21.038 1.00 43.81 86 GLY A CA 1
ATOM 623 C C . GLY A 1 86 ? 15.114 11.103 -20.556 1.00 43.81 86 GLY A C 1
ATOM 624 O O . GLY A 1 86 ? 14.982 10.582 -19.453 1.00 43.81 86 GLY A O 1
ATOM 625 N N . GLY A 1 87 ? 14.113 11.571 -21.316 1.00 49.62 87 GLY A N 1
ATOM 626 C CA . GLY A 1 87 ? 12.700 11.696 -20.924 1.00 49.62 87 GLY A CA 1
ATOM 627 C C . GLY A 1 87 ? 12.305 10.770 -19.779 1.00 49.62 87 GLY A C 1
ATOM 628 O O . GLY A 1 87 ? 12.265 9.556 -19.968 1.00 49.62 87 GLY A O 1
ATOM 629 N N . GLY A 1 88 ? 12.115 11.353 -18.591 1.00 59.47 88 GLY A N 1
ATOM 630 C CA . GLY A 1 88 ? 11.886 10.610 -17.357 1.00 59.47 88 GLY A CA 1
ATOM 631 C C . GLY A 1 88 ? 10.714 9.662 -17.543 1.00 59.47 88 GLY A C 1
ATOM 632 O O . GLY A 1 88 ? 9.577 10.101 -17.670 1.00 59.47 88 GLY A O 1
ATOM 633 N N . VAL A 1 89 ? 11.008 8.367 -17.638 1.00 74.94 89 VAL A N 1
ATOM 634 C CA . VAL A 1 89 ? 9.971 7.342 -17.699 1.00 74.94 89 VAL A CA 1
ATOM 635 C C . VAL A 1 89 ? 9.420 7.214 -16.290 1.00 74.94 89 VAL A C 1
ATOM 637 O O . VAL A 1 89 ? 10.092 6.687 -15.403 1.00 74.94 89 VAL A O 1
ATOM 640 N N . GLU A 1 90 ? 8.228 7.757 -16.093 1.00 88.31 90 GLU A N 1
ATOM 641 C CA . GLU A 1 90 ? 7.451 7.609 -14.872 1.00 88.31 90 GLU A CA 1
ATOM 642 C C . GLU A 1 90 ? 6.646 6.309 -14.957 1.00 88.31 90 GLU A C 1
ATOM 644 O O . GLU A 1 90 ? 6.007 6.026 -15.974 1.00 88.31 90 GLU A O 1
ATOM 649 N N . PHE A 1 91 ? 6.731 5.491 -13.910 1.00 95.56 91 PHE A N 1
ATOM 650 C CA . PHE A 1 91 ? 5.929 4.281 -13.770 1.00 95.56 91 PHE A CA 1
ATOM 651 C C . PHE A 1 91 ? 4.727 4.612 -12.897 1.00 95.56 91 PHE A C 1
ATOM 653 O O . PHE A 1 91 ? 4.864 5.221 -11.842 1.00 95.56 91 PHE A O 1
ATOM 660 N N . THR A 1 92 ? 3.547 4.222 -13.354 1.00 94.81 92 THR A N 1
ATOM 661 C CA . THR A 1 92 ? 2.275 4.474 -12.664 1.00 94.81 92 THR A CA 1
ATOM 662 C C . THR A 1 92 ? 1.455 3.201 -12.509 1.00 94.81 92 THR A C 1
ATOM 664 O O . THR A 1 92 ? 0.568 3.129 -11.663 1.00 94.81 92 THR A O 1
ATOM 667 N N . SER A 1 93 ? 1.746 2.187 -13.324 1.00 96.06 93 SER A N 1
ATOM 668 C CA . SER A 1 93 ? 0.926 0.991 -13.439 1.00 96.06 93 SER A CA 1
ATOM 669 C C . SER A 1 93 ? 1.737 -0.243 -13.836 1.00 96.06 93 SER A C 1
ATOM 671 O O . SER A 1 93 ? 2.863 -0.159 -14.339 1.00 96.06 93 SER A O 1
ATOM 673 N N . ARG A 1 94 ? 1.136 -1.422 -13.643 1.00 96.06 94 ARG A N 1
ATOM 674 C CA . ARG A 1 94 ? 1.710 -2.713 -14.050 1.00 96.06 94 ARG A CA 1
ATOM 675 C C . ARG A 1 94 ? 1.924 -2.776 -15.563 1.00 96.06 94 ARG A C 1
ATOM 677 O O . ARG A 1 94 ? 2.901 -3.355 -16.032 1.00 96.06 94 ARG A O 1
ATOM 684 N N . GLU A 1 95 ? 1.038 -2.149 -16.319 1.00 97.44 95 GLU A N 1
ATOM 685 C CA . GLU A 1 95 ? 1.078 -2.085 -17.773 1.00 97.44 95 GLU A CA 1
ATOM 686 C C . GLU A 1 95 ? 2.338 -1.354 -18.259 1.00 97.44 95 GLU A C 1
ATOM 688 O O . GLU A 1 95 ? 2.887 -1.693 -19.306 1.00 97.44 95 GLU A O 1
ATOM 693 N N . ASP A 1 96 ? 2.833 -0.366 -17.508 1.00 96.25 96 ASP A N 1
ATOM 694 C CA . ASP A 1 96 ? 4.068 0.360 -17.836 1.00 96.25 96 ASP A CA 1
ATOM 695 C C . ASP A 1 96 ? 5.292 -0.561 -17.745 1.00 96.25 96 ASP A C 1
ATOM 697 O O . ASP A 1 96 ? 6.176 -0.533 -18.606 1.00 96.25 96 ASP A O 1
ATOM 701 N N . VAL A 1 97 ? 5.303 -1.436 -16.738 1.00 97.12 97 VAL A N 1
ATOM 702 C CA . VAL A 1 97 ? 6.343 -2.450 -16.531 1.00 97.12 97 VAL A CA 1
ATOM 703 C C . VAL A 1 97 ? 6.312 -3.486 -17.648 1.00 97.12 97 VAL A C 1
ATOM 705 O O . VAL A 1 97 ? 7.356 -3.836 -18.194 1.00 97.12 97 VAL A O 1
ATOM 708 N N . GLU A 1 98 ? 5.127 -3.945 -18.047 1.00 97.56 98 GLU A N 1
ATOM 709 C CA . GLU A 1 98 ? 4.990 -4.884 -19.164 1.00 97.56 98 GLU A CA 1
ATOM 710 C C . GLU A 1 98 ? 5.478 -4.283 -20.485 1.00 97.56 98 GLU A C 1
ATOM 712 O O . GLU A 1 98 ? 6.168 -4.959 -21.252 1.00 97.56 98 GLU A O 1
ATOM 717 N N . ARG A 1 99 ? 5.189 -2.998 -20.737 1.00 96.69 99 ARG A N 1
ATOM 718 C CA . ARG A 1 99 ? 5.709 -2.292 -21.918 1.00 96.69 99 ARG A CA 1
ATOM 719 C C . ARG A 1 99 ? 7.227 -2.170 -21.889 1.00 96.69 99 ARG A C 1
ATOM 721 O O . ARG A 1 99 ? 7.847 -2.367 -22.932 1.00 96.69 99 ARG A O 1
ATOM 728 N N . LEU A 1 100 ? 7.820 -1.894 -20.724 1.00 96.25 100 LEU A N 1
ATOM 729 C CA . LEU A 1 100 ? 9.274 -1.897 -20.569 1.00 96.25 100 LEU A CA 1
ATOM 730 C C . LEU A 1 100 ? 9.843 -3.284 -20.891 1.00 96.25 100 LEU A C 1
ATOM 732 O O . LEU A 1 100 ? 10.713 -3.406 -21.744 1.00 96.25 100 LEU A O 1
ATOM 736 N N . LEU A 1 101 ? 9.324 -4.337 -20.262 1.00 96.00 101 LEU A N 1
ATOM 737 C CA . LEU A 1 101 ? 9.823 -5.703 -20.454 1.00 96.00 101 LEU A CA 1
ATOM 738 C C . LEU A 1 101 ? 9.623 -6.224 -21.888 1.00 96.00 101 LEU A C 1
ATOM 740 O O . LEU A 1 101 ? 10.372 -7.091 -22.340 1.00 96.00 101 LEU A O 1
ATOM 744 N N . GLY A 1 102 ? 8.632 -5.697 -22.610 1.00 95.81 102 GLY A N 1
ATOM 745 C CA . GLY A 1 102 ? 8.387 -5.990 -24.022 1.00 95.81 102 GLY A CA 1
ATOM 746 C C . GLY A 1 102 ? 9.290 -5.235 -25.008 1.00 95.81 102 GLY A C 1
ATOM 747 O O . GLY A 1 102 ? 9.250 -5.531 -26.207 1.00 95.81 102 GLY A O 1
ATOM 748 N N . GLU A 1 103 ? 10.097 -4.272 -24.551 1.00 94.19 103 GLU A N 1
ATOM 749 C CA . GLU A 1 103 ? 10.956 -3.453 -25.410 1.00 94.19 103 GLU A CA 1
ATOM 750 C C . GLU A 1 103 ? 12.051 -4.311 -26.072 1.00 94.19 103 GLU A C 1
ATOM 752 O O . GLU A 1 103 ? 12.837 -4.998 -25.419 1.00 94.19 103 GLU A O 1
ATOM 757 N N . LYS A 1 104 ? 12.118 -4.281 -27.410 1.00 90.00 104 LYS A N 1
ATOM 758 C CA . LYS A 1 104 ? 13.139 -5.000 -28.188 1.00 90.00 104 LYS A CA 1
ATOM 759 C C . LYS A 1 104 ? 14.176 -4.035 -28.741 1.00 90.00 104 LYS A C 1
ATOM 761 O O . LYS A 1 104 ? 13.835 -3.071 -29.421 1.00 90.00 104 LYS A O 1
ATOM 766 N N . MET A 1 105 ? 15.451 -4.359 -28.534 1.00 88.00 105 MET A N 1
ATOM 767 C CA . MET A 1 105 ? 16.563 -3.575 -29.066 1.00 88.00 105 MET A CA 1
ATOM 768 C C . MET A 1 105 ? 16.572 -3.590 -30.599 1.00 88.00 105 MET A C 1
ATOM 770 O O . MET A 1 105 ? 16.495 -4.649 -31.228 1.00 88.00 105 MET A O 1
ATOM 774 N N . LYS A 1 106 ? 16.699 -2.414 -31.211 1.00 81.81 106 LYS A N 1
ATOM 775 C CA . LYS A 1 106 ? 16.691 -2.234 -32.664 1.00 81.81 106 LYS A CA 1
ATOM 776 C C . LYS A 1 106 ? 18.117 -2.061 -33.183 1.00 81.81 106 LYS A C 1
ATOM 778 O O . LYS A 1 106 ? 18.962 -1.457 -32.536 1.00 81.81 106 LYS A O 1
ATOM 783 N N . GLY A 1 107 ? 18.420 -2.574 -34.372 1.00 78.75 107 GLY A N 1
ATOM 784 C CA . GLY A 1 107 ? 19.737 -2.389 -34.987 1.00 78.75 107 GLY A CA 1
ATOM 785 C C . GLY A 1 107 ? 19.654 -2.427 -36.503 1.00 78.75 107 GLY A C 1
ATOM 786 O O . GLY A 1 107 ? 18.918 -3.240 -37.057 1.00 78.75 107 GLY A O 1
ATOM 787 N N . LYS A 1 108 ? 20.406 -1.549 -37.176 1.00 72.38 108 LYS A N 1
ATOM 788 C CA . LYS A 1 108 ? 20.461 -1.508 -38.649 1.00 72.38 108 LYS A CA 1
ATOM 789 C C . LYS A 1 108 ? 21.255 -2.683 -39.231 1.00 72.38 108 LYS A C 1
ATOM 791 O O . LYS A 1 108 ? 21.019 -3.086 -40.363 1.00 72.38 108 LYS A O 1
ATOM 796 N N . ASN A 1 109 ? 22.206 -3.227 -38.472 1.00 78.44 109 ASN A N 1
ATOM 797 C CA . ASN A 1 109 ? 23.070 -4.334 -38.879 1.00 78.44 109 ASN A CA 1
ATOM 798 C C . ASN A 1 109 ? 23.657 -5.048 -37.649 1.00 78.44 109 ASN A C 1
ATOM 800 O O . ASN A 1 109 ? 23.655 -4.531 -36.529 1.00 78.44 109 ASN A O 1
ATOM 804 N N . LYS A 1 110 ? 24.154 -6.278 -37.843 1.00 81.06 110 LYS A N 1
ATOM 805 C CA . LYS A 1 110 ? 24.659 -7.126 -36.748 1.00 81.06 110 LYS A CA 1
ATOM 806 C C . LYS A 1 110 ? 25.850 -6.492 -36.010 1.00 81.06 110 LYS A C 1
ATOM 808 O O . LYS A 1 110 ? 25.991 -6.734 -34.812 1.00 81.06 110 LYS A O 1
ATOM 813 N N . ASN A 1 111 ? 26.607 -5.628 -36.688 1.00 86.19 111 ASN A N 1
ATOM 814 C CA . ASN A 1 111 ? 27.882 -5.076 -36.226 1.00 86.19 111 ASN A CA 1
ATOM 815 C C . ASN A 1 111 ? 27.765 -3.683 -35.575 1.00 86.19 111 ASN A C 1
ATOM 817 O O . ASN A 1 111 ? 28.781 -3.134 -35.159 1.00 86.19 111 ASN A O 1
ATOM 821 N N . ASP A 1 112 ? 26.561 -3.110 -35.464 1.00 87.81 112 ASP A N 1
ATOM 822 C CA . ASP A 1 112 ? 26.350 -1.830 -34.772 1.00 87.81 112 ASP A CA 1
ATOM 823 C C . ASP A 1 112 ? 26.405 -2.007 -33.246 1.00 87.81 112 ASP A C 1
ATOM 825 O O . ASP A 1 112 ? 25.389 -2.036 -32.551 1.00 87.81 112 ASP A O 1
ATOM 829 N N . TYR A 1 113 ? 27.611 -2.204 -32.717 1.00 89.94 113 TYR A N 1
ATOM 830 C CA . TYR A 1 113 ? 27.826 -2.382 -31.283 1.00 89.94 113 TYR A CA 1
ATOM 831 C C . TYR A 1 113 ? 27.614 -1.088 -30.500 1.00 89.94 113 TYR A C 1
ATOM 833 O O . TYR A 1 113 ? 27.126 -1.142 -29.375 1.00 89.94 113 TYR A O 1
ATOM 841 N N . LYS A 1 114 ? 27.930 0.071 -31.092 1.00 91.00 114 LYS A N 1
ATOM 842 C CA . LYS A 1 114 ? 27.764 1.373 -30.437 1.00 91.00 114 LYS A CA 1
ATOM 843 C C . LYS A 1 114 ? 26.285 1.680 -30.201 1.00 91.00 114 LYS A C 1
ATOM 845 O O . LYS A 1 114 ? 25.904 1.902 -29.056 1.00 91.00 114 LYS A O 1
ATOM 850 N N . GLY A 1 115 ? 25.447 1.589 -31.236 1.00 90.88 115 GLY A N 1
ATOM 851 C CA . GLY A 1 115 ? 24.010 1.847 -31.108 1.00 90.88 115 GLY A CA 1
ATOM 852 C C . GLY A 1 115 ? 23.289 0.823 -30.227 1.00 90.88 115 GLY A C 1
ATOM 853 O O . GLY A 1 115 ? 22.358 1.168 -29.498 1.00 90.88 115 GLY A O 1
ATOM 854 N N . LYS A 1 116 ? 23.737 -0.439 -30.234 1.00 90.75 116 LYS A N 1
ATOM 855 C CA . LYS A 1 116 ? 23.249 -1.467 -29.299 1.00 90.75 116 LYS A CA 1
ATOM 856 C C . LYS A 1 116 ? 23.648 -1.167 -27.855 1.00 90.75 116 LYS A C 1
ATOM 858 O O . LYS A 1 116 ? 22.828 -1.315 -26.959 1.00 90.75 116 LYS A O 1
ATOM 863 N N . SER A 1 117 ? 24.891 -0.752 -27.622 1.00 91.88 117 SER A N 1
ATOM 864 C CA . SER A 1 117 ? 25.366 -0.388 -26.285 1.00 91.88 117 SER A CA 1
ATOM 865 C C . SER A 1 117 ? 24.569 0.789 -25.716 1.00 91.88 117 SER A C 1
ATOM 867 O O . SER A 1 117 ? 24.096 0.721 -24.587 1.00 91.88 117 SER A O 1
ATOM 869 N N . GLU A 1 118 ? 24.326 1.826 -26.520 1.00 93.31 118 GLU A N 1
ATOM 870 C CA . GLU A 1 118 ? 23.536 2.999 -26.119 1.00 93.31 118 GLU A CA 1
ATOM 871 C C . GLU A 1 118 ? 22.094 2.631 -25.736 1.00 93.31 118 GLU A C 1
ATOM 873 O O . GLU A 1 118 ? 21.635 3.007 -24.658 1.00 93.31 118 GLU A O 1
ATOM 878 N N . GLN A 1 119 ? 21.412 1.816 -26.548 1.00 93.50 119 GLN A N 1
ATOM 879 C CA . GLN A 1 119 ? 20.070 1.316 -26.221 1.00 93.50 119 GLN A CA 1
ATOM 880 C C . GLN A 1 119 ? 20.059 0.445 -24.958 1.00 93.50 119 GLN A C 1
ATOM 882 O O . GLN A 1 119 ? 19.135 0.532 -24.154 1.00 93.50 119 GLN A O 1
ATOM 887 N N . MET A 1 120 ? 21.096 -0.368 -24.739 1.00 93.88 120 MET A N 1
ATOM 888 C CA . MET A 1 120 ? 21.207 -1.180 -23.527 1.00 93.88 120 MET A CA 1
ATOM 889 C C . MET A 1 120 ? 21.390 -0.313 -22.281 1.00 93.88 120 MET A C 1
ATOM 891 O O . MET A 1 120 ? 20.777 -0.584 -21.253 1.00 93.88 120 MET A O 1
ATOM 895 N N . ILE A 1 121 ? 22.196 0.746 -22.372 1.00 95.00 121 ILE A N 1
ATOM 896 C CA . ILE A 1 121 ? 22.380 1.711 -21.284 1.00 95.00 121 ILE A CA 1
ATOM 897 C C . ILE A 1 121 ? 21.047 2.385 -20.947 1.00 95.00 121 ILE A C 1
ATOM 899 O O . ILE A 1 121 ? 20.708 2.508 -19.770 1.00 95.00 121 ILE A O 1
ATOM 903 N N . GLU A 1 122 ? 20.278 2.796 -21.953 1.00 94.88 122 GLU A N 1
ATOM 904 C CA . GLU A 1 122 ? 18.958 3.393 -21.746 1.00 94.88 122 GLU A CA 1
ATOM 905 C C . GLU A 1 122 ? 17.969 2.401 -21.119 1.00 94.88 122 GLU A C 1
ATOM 907 O O . GLU A 1 122 ? 17.310 2.728 -20.132 1.00 94.88 122 GLU A O 1
ATOM 912 N N . TYR A 1 123 ? 17.928 1.162 -21.610 1.00 96.38 123 TYR A N 1
ATOM 913 C CA . TYR A 1 123 ? 17.090 0.105 -21.045 1.00 96.38 123 TYR A CA 1
ATOM 914 C C . TYR A 1 123 ? 17.445 -0.192 -19.580 1.00 96.38 123 TYR A C 1
ATOM 916 O O . TYR A 1 123 ? 16.564 -0.267 -18.725 1.00 96.38 123 TYR A O 1
ATOM 924 N N . ILE A 1 124 ? 18.740 -0.258 -19.249 1.00 95.69 124 ILE A N 1
ATOM 925 C CA . ILE A 1 124 ? 19.219 -0.408 -17.866 1.00 95.69 124 ILE A CA 1
ATOM 926 C C . ILE A 1 124 ? 18.768 0.773 -16.998 1.00 95.69 124 ILE A C 1
ATOM 928 O O . ILE A 1 124 ? 18.368 0.564 -15.852 1.00 95.69 124 ILE A O 1
ATOM 932 N N . LYS A 1 125 ? 18.810 2.012 -17.509 1.00 96.56 125 LYS A N 1
ATOM 933 C CA . LYS A 1 125 ? 18.305 3.184 -16.772 1.00 96.56 125 LYS A CA 1
ATOM 934 C C . LYS A 1 125 ? 16.811 3.047 -16.476 1.00 96.56 125 LYS A C 1
ATOM 936 O O . LYS A 1 125 ? 16.424 3.216 -15.321 1.00 96.56 125 LYS A O 1
ATOM 941 N N . LYS A 1 126 ? 15.999 2.679 -17.474 1.00 96.31 126 LYS A N 1
ATOM 942 C CA . LYS A 1 126 ? 14.554 2.448 -17.303 1.00 96.31 126 LYS A CA 1
ATOM 943 C C . LYS A 1 126 ? 14.273 1.340 -16.281 1.00 96.31 126 LYS A C 1
ATOM 945 O O . LYS A 1 126 ? 13.465 1.546 -15.382 1.00 96.31 126 LYS A O 1
ATOM 950 N N . LEU A 1 127 ? 14.999 0.219 -16.344 1.00 97.12 127 LEU A N 1
ATOM 951 C CA . LEU A 1 127 ? 14.892 -0.871 -15.364 1.00 97.12 127 LEU A CA 1
ATOM 952 C C . LEU A 1 127 ? 15.232 -0.411 -13.944 1.00 97.12 127 LEU A C 1
ATOM 954 O O . LEU A 1 127 ? 14.510 -0.730 -13.007 1.00 97.12 127 LEU A O 1
ATOM 958 N N . ARG A 1 128 ? 16.301 0.374 -13.767 1.00 96.94 128 ARG A N 1
ATOM 959 C CA . ARG A 1 128 ? 16.654 0.929 -12.450 1.00 96.94 128 ARG A CA 1
ATOM 960 C C . ARG A 1 128 ? 15.556 1.838 -11.903 1.00 96.94 128 ARG A C 1
ATOM 962 O O . ARG A 1 128 ? 15.310 1.811 -10.704 1.00 96.94 128 ARG A O 1
ATOM 969 N N . THR A 1 129 ? 14.926 2.645 -12.754 1.00 97.12 129 THR A N 1
ATOM 970 C CA . THR A 1 129 ? 13.783 3.481 -12.356 1.00 97.12 129 THR A CA 1
ATOM 971 C C . THR A 1 129 ? 12.563 2.638 -11.994 1.00 97.12 129 THR A C 1
ATOM 973 O O . THR A 1 129 ? 11.966 2.887 -10.955 1.00 97.12 129 THR A O 1
ATOM 976 N N . CYS A 1 130 ? 12.258 1.594 -12.768 1.00 97.00 130 CYS A N 1
ATOM 977 C CA . CYS A 1 130 ? 11.190 0.642 -12.459 1.00 97.00 130 CYS A CA 1
ATOM 978 C C . CYS A 1 130 ? 11.397 -0.043 -11.099 1.00 97.00 130 CYS A C 1
ATOM 980 O O . CYS A 1 130 ? 10.454 -0.146 -10.322 1.00 97.00 130 CYS A O 1
ATOM 982 N N . ILE A 1 131 ? 12.629 -0.459 -10.782 1.00 97.38 131 ILE A N 1
ATOM 983 C CA . ILE A 1 131 ? 12.957 -1.059 -9.480 1.00 97.38 131 ILE A CA 1
ATOM 984 C C . ILE A 1 131 ? 12.708 -0.065 -8.342 1.00 97.38 131 ILE A C 1
ATOM 986 O O . ILE A 1 131 ? 12.065 -0.431 -7.366 1.00 97.38 131 ILE A O 1
ATOM 990 N N . ARG A 1 132 ? 13.176 1.187 -8.465 1.00 96.94 132 ARG A N 1
ATOM 991 C CA . ARG A 1 132 ? 12.936 2.214 -7.433 1.00 96.94 132 ARG A CA 1
ATOM 992 C C . ARG A 1 132 ? 11.446 2.464 -7.216 1.00 96.94 132 ARG A C 1
ATOM 994 O O . ARG A 1 132 ? 11.005 2.473 -6.078 1.00 96.94 132 ARG A O 1
ATOM 1001 N N . TRP A 1 133 ? 10.682 2.574 -8.300 1.00 97.19 133 TRP A N 1
ATOM 1002 C CA . TRP A 1 133 ? 9.231 2.728 -8.222 1.00 97.19 133 TRP A CA 1
ATOM 1003 C C . TRP A 1 133 ? 8.557 1.559 -7.490 1.00 97.19 133 TRP A C 1
ATOM 1005 O O . TRP A 1 133 ? 7.709 1.783 -6.634 1.00 97.19 133 TRP A O 1
ATOM 1015 N N . PHE A 1 134 ? 8.956 0.313 -7.773 1.00 97.00 134 PHE A N 1
ATOM 1016 C CA . PHE A 1 134 ? 8.427 -0.847 -7.049 1.00 97.00 134 PHE A CA 1
ATOM 1017 C C . PHE A 1 134 ? 8.769 -0.826 -5.558 1.00 97.00 134 PHE A C 1
ATOM 1019 O O . PHE A 1 134 ? 7.922 -1.203 -4.757 1.00 97.00 134 PHE A O 1
ATOM 1026 N N . MET A 1 135 ? 9.975 -0.385 -5.188 1.00 97.50 135 MET A N 1
ATOM 1027 C CA . MET A 1 135 ? 10.365 -0.252 -3.781 1.00 97.50 135 MET A CA 1
ATOM 1028 C C . MET A 1 135 ? 9.504 0.791 -3.061 1.00 97.50 135 MET A C 1
ATOM 1030 O O . MET A 1 135 ? 8.957 0.498 -2.008 1.00 97.50 135 MET A O 1
ATOM 1034 N N . GLU A 1 136 ? 9.312 1.970 -3.658 1.00 97.44 136 GLU A N 1
ATOM 1035 C CA . GLU A 1 136 ? 8.448 3.022 -3.098 1.00 97.44 136 GLU A CA 1
ATOM 1036 C C . GLU A 1 136 ? 6.987 2.558 -2.971 1.00 97.44 136 GLU A C 1
ATOM 1038 O O . GLU A 1 136 ? 6.310 2.857 -1.987 1.00 97.44 136 GLU A O 1
ATOM 1043 N N . LEU A 1 137 ? 6.501 1.797 -3.955 1.00 97.12 137 LEU A N 1
ATOM 1044 C CA . LEU A 1 137 ? 5.164 1.213 -3.930 1.00 97.12 137 LEU A CA 1
ATOM 1045 C C . LEU A 1 137 ? 5.012 0.175 -2.803 1.00 97.12 137 LEU A C 1
ATOM 1047 O O . LEU A 1 137 ? 4.000 0.175 -2.104 1.00 97.12 137 LEU A O 1
ATOM 1051 N N . GLU A 1 138 ? 6.006 -0.698 -2.619 1.00 98.00 138 GLU A N 1
ATOM 1052 C CA . GLU A 1 138 ? 6.029 -1.699 -1.545 1.00 98.00 138 GLU A CA 1
ATOM 1053 C C . GLU A 1 138 ? 6.110 -1.044 -0.159 1.00 98.00 138 GLU A C 1
ATOM 1055 O O . GLU A 1 138 ? 5.343 -1.418 0.731 1.00 98.00 138 GLU A O 1
ATOM 1060 N N . ASP A 1 139 ? 6.944 -0.015 0.003 1.00 98.31 139 ASP A N 1
ATOM 1061 C CA . ASP A 1 139 ? 7.015 0.791 1.227 1.00 98.31 139 ASP A CA 1
ATOM 1062 C C . ASP A 1 139 ? 5.653 1.430 1.554 1.00 98.31 139 ASP A C 1
ATOM 1064 O O . ASP A 1 139 ? 5.203 1.403 2.703 1.00 98.31 139 ASP A O 1
ATOM 1068 N N . GLY A 1 140 ? 4.952 1.945 0.537 1.00 98.44 140 GLY A N 1
ATOM 1069 C CA . GLY A 1 140 ? 3.591 2.465 0.676 1.00 98.44 140 GLY A CA 1
ATOM 1070 C C . GLY A 1 140 ? 2.597 1.405 1.161 1.00 98.44 140 GLY A C 1
ATOM 1071 O O . GLY A 1 140 ? 1.845 1.647 2.108 1.00 98.44 140 GLY A O 1
ATOM 1072 N N . TYR A 1 141 ? 2.626 0.204 0.576 1.00 98.44 141 TYR A N 1
ATOM 1073 C CA . TYR A 1 141 ? 1.765 -0.898 1.014 1.00 98.44 141 TYR A CA 1
ATOM 1074 C C . TYR A 1 141 ? 2.062 -1.359 2.444 1.00 98.44 141 TYR A C 1
ATOM 1076 O O . TYR A 1 141 ? 1.126 -1.661 3.188 1.00 98.44 141 TYR A O 1
ATOM 1084 N N . LEU A 1 142 ? 3.332 -1.394 2.855 1.00 98.62 142 LEU A N 1
ATOM 1085 C CA . LEU A 1 142 ? 3.714 -1.734 4.228 1.00 98.62 142 LEU A CA 1
ATOM 1086 C C . LEU A 1 142 ? 3.198 -0.696 5.233 1.00 98.62 142 LEU A C 1
ATOM 1088 O O . LEU A 1 142 ? 2.652 -1.075 6.272 1.00 98.62 142 LEU A O 1
ATOM 1092 N N . ALA A 1 143 ? 3.302 0.595 4.908 1.00 98.62 143 ALA A N 1
ATOM 1093 C CA . ALA A 1 143 ? 2.776 1.671 5.746 1.00 98.62 143 ALA A CA 1
ATOM 1094 C C . ALA A 1 143 ? 1.246 1.591 5.896 1.00 98.62 143 ALA A C 1
ATOM 1096 O O . ALA A 1 143 ? 0.713 1.707 7.004 1.00 98.62 143 ALA A O 1
ATOM 1097 N N . ASP A 1 144 ? 0.526 1.335 4.800 1.00 98.62 144 ASP A N 1
ATOM 1098 C CA . ASP A 1 144 ? -0.927 1.148 4.835 1.00 98.62 144 ASP A CA 1
ATOM 1099 C C . ASP A 1 144 ? -1.324 -0.095 5.642 1.00 98.62 144 ASP A C 1
ATOM 1101 O O . ASP A 1 144 ? -2.277 -0.054 6.427 1.00 98.62 144 ASP A O 1
ATOM 1105 N N . GLN A 1 145 ? -0.575 -1.192 5.510 1.00 98.75 145 GLN A N 1
ATOM 1106 C CA . GLN A 1 145 ? -0.796 -2.406 6.293 1.00 98.75 145 GLN A CA 1
ATOM 1107 C C . GLN A 1 145 ? -0.611 -2.155 7.797 1.00 98.75 145 GLN A C 1
ATOM 1109 O O . GLN A 1 145 ? -1.431 -2.610 8.601 1.00 98.75 145 GLN A O 1
ATOM 1114 N N . GLU A 1 146 ? 0.440 -1.433 8.193 1.00 98.75 146 GLU A N 1
ATOM 1115 C CA . GLU A 1 146 ? 0.677 -1.061 9.591 1.00 98.75 146 GLU A CA 1
ATOM 1116 C C . GLU A 1 146 ? -0.446 -0.170 10.131 1.00 98.75 146 GLU A C 1
ATOM 1118 O O . GLU A 1 146 ? -0.983 -0.430 11.211 1.00 98.75 146 GLU A O 1
ATOM 1123 N N . LYS A 1 147 ? -0.868 0.832 9.355 1.00 98.75 147 LYS A N 1
ATOM 1124 C CA . LYS A 1 147 ? -1.982 1.717 9.711 1.00 98.75 147 LYS A CA 1
ATOM 1125 C C . LYS A 1 147 ? -3.278 0.941 9.939 1.00 98.75 147 LYS A C 1
ATOM 1127 O O . LYS A 1 147 ? -3.952 1.161 10.945 1.00 98.75 147 LYS A O 1
ATOM 1132 N N . LEU A 1 148 ? -3.625 0.030 9.028 1.00 98.75 148 LEU A N 1
ATOM 1133 C CA . LEU A 1 148 ? -4.821 -0.806 9.153 1.00 98.75 148 LEU A CA 1
ATOM 1134 C C . LEU A 1 148 ? -4.752 -1.712 10.384 1.00 98.75 148 LEU A C 1
ATOM 1136 O O . LEU A 1 148 ? -5.751 -1.853 11.088 1.00 98.75 148 LEU A O 1
ATOM 1140 N N . ARG A 1 149 ? -3.579 -2.285 10.678 1.00 98.75 149 ARG A N 1
ATOM 1141 C CA . ARG A 1 149 ? -3.384 -3.091 11.887 1.00 98.75 149 ARG A CA 1
ATOM 1142 C C . ARG A 1 149 ? -3.549 -2.261 13.161 1.00 98.75 149 ARG A C 1
ATOM 1144 O O . ARG A 1 149 ? -4.301 -2.662 14.037 1.00 98.75 149 ARG A O 1
ATOM 1151 N N . SER A 1 150 ? -2.939 -1.079 13.225 1.00 98.75 150 SER 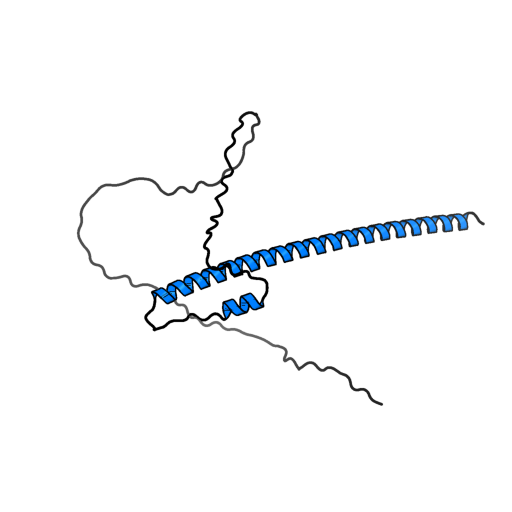A N 1
ATOM 1152 C CA . SER A 1 150 ? -3.084 -0.160 14.363 1.00 98.75 150 SER A CA 1
ATOM 1153 C C . SER A 1 150 ? -4.546 0.240 14.606 1.00 98.75 150 SER A C 1
ATOM 1155 O O . SER A 1 150 ? -5.023 0.239 15.742 1.00 98.75 150 SER A O 1
ATOM 1157 N N . MET A 1 151 ? -5.296 0.514 13.532 1.00 98.69 151 MET A N 1
ATOM 1158 C CA . MET A 1 151 ? -6.731 0.782 13.626 1.00 98.69 151 MET A CA 1
ATOM 1159 C C . MET A 1 151 ? -7.507 -0.413 14.186 1.00 98.69 151 MET A C 1
ATOM 1161 O O . MET A 1 151 ? -8.319 -0.225 15.091 1.00 98.69 151 MET A O 1
ATOM 1165 N N . LEU A 1 152 ? -7.251 -1.622 13.679 1.00 98.75 152 LEU A N 1
ATOM 1166 C CA . LEU A 1 152 ? -7.899 -2.840 14.165 1.00 98.75 152 LEU A CA 1
ATOM 1167 C C . LEU A 1 152 ? -7.634 -3.051 15.661 1.00 98.75 152 LEU A C 1
ATOM 1169 O O . LEU A 1 152 ? -8.585 -3.198 16.423 1.00 98.75 152 LEU A O 1
ATOM 1173 N N . ASP A 1 153 ? -6.373 -2.969 16.087 1.00 98.75 153 ASP A N 1
ATOM 1174 C CA . ASP A 1 153 ? -5.976 -3.145 17.488 1.00 98.75 153 ASP A CA 1
ATOM 1175 C C . ASP A 1 153 ? -6.652 -2.101 18.399 1.00 98.75 153 ASP A C 1
ATOM 1177 O O . ASP A 1 153 ? -7.096 -2.404 19.512 1.00 98.75 153 ASP A O 1
ATOM 1181 N N . SER A 1 154 ? -6.770 -0.855 17.925 1.00 98.69 154 SER A N 1
ATOM 1182 C CA . SER A 1 154 ? -7.444 0.216 18.668 1.00 98.69 154 SER A CA 1
ATOM 1183 C C . SER A 1 154 ? -8.946 -0.037 18.837 1.00 98.69 154 SER A C 1
ATOM 1185 O O . SER A 1 154 ? -9.496 0.196 19.917 1.00 98.69 154 SER A O 1
ATOM 1187 N N . GLU A 1 155 ? -9.599 -0.567 17.803 1.00 98.75 155 GLU A N 1
ATOM 1188 C CA . GLU A 1 155 ? -11.019 -0.905 17.826 1.00 98.75 155 GLU A CA 1
ATOM 1189 C C . GLU A 1 155 ? -11.293 -2.148 18.674 1.00 98.75 155 GLU A C 1
ATOM 1191 O O . GLU A 1 155 ? -12.248 -2.153 19.449 1.00 98.75 155 GLU A O 1
ATOM 1196 N N . GLU A 1 156 ? -10.433 -3.167 18.614 1.00 98.75 156 GLU A N 1
ATOM 1197 C CA . GLU A 1 156 ? -10.508 -4.328 19.505 1.00 98.75 156 GLU A CA 1
ATOM 1198 C C . GLU A 1 156 ? -10.380 -3.913 20.971 1.00 98.75 156 GLU A C 1
ATOM 1200 O O . GLU A 1 156 ? -11.185 -4.331 21.808 1.00 98.75 156 GLU A O 1
ATOM 1205 N N . LYS A 1 157 ? -9.434 -3.021 21.290 1.00 98.75 157 LYS A N 1
ATOM 1206 C CA . LYS A 1 157 ? -9.288 -2.478 22.645 1.00 98.75 157 LYS A CA 1
ATOM 1207 C C . LYS A 1 157 ? -10.535 -1.712 23.085 1.00 98.75 157 LYS A C 1
ATOM 1209 O O . LYS A 1 157 ? -11.017 -1.923 24.198 1.00 98.75 157 LYS A O 1
ATOM 1214 N N . ARG A 1 158 ? -11.077 -0.849 22.218 1.00 98.75 158 ARG A N 1
ATOM 1215 C CA . ARG A 1 158 ? -12.310 -0.097 22.491 1.00 98.75 158 ARG A CA 1
ATOM 1216 C C . ARG A 1 158 ? -13.493 -1.039 22.727 1.00 98.75 158 ARG A C 1
ATOM 1218 O O . ARG A 1 158 ? -14.281 -0.812 23.642 1.00 98.75 158 ARG A O 1
ATOM 1225 N N . HIS A 1 159 ? -13.619 -2.098 21.929 1.00 98.56 159 HIS A N 1
ATOM 1226 C CA . HIS A 1 159 ? -14.650 -3.118 22.110 1.00 98.56 159 HIS A CA 1
ATOM 1227 C C . HIS A 1 159 ? -14.501 -3.859 23.436 1.00 98.56 159 HIS A C 1
ATOM 1229 O O . HIS A 1 159 ? -15.483 -3.962 24.168 1.00 98.56 159 HIS A O 1
ATOM 1235 N N . ALA A 1 160 ? -13.294 -4.308 23.779 1.00 98.75 160 ALA A N 1
ATOM 1236 C CA . ALA A 1 160 ? -13.032 -4.981 25.048 1.00 98.75 160 ALA A CA 1
ATOM 1237 C C . ALA A 1 160 ? -13.350 -4.080 26.254 1.00 98.75 160 ALA A C 1
ATOM 1239 O O . ALA A 1 160 ? -13.922 -4.540 27.242 1.00 98.75 160 ALA A O 1
ATOM 1240 N N . GLU A 1 161 ? -13.025 -2.788 26.168 1.00 98.75 161 GLU A N 1
ATOM 1241 C CA . GLU A 1 161 ? -13.340 -1.815 27.214 1.00 98.75 161 GLU A CA 1
ATOM 1242 C C . GLU A 1 161 ? -14.851 -1.621 27.385 1.00 98.75 161 GLU A C 1
ATOM 1244 O O . GLU A 1 161 ? -15.356 -1.676 28.507 1.00 98.75 161 GLU A O 1
ATOM 1249 N N . ILE A 1 162 ? -15.593 -1.457 26.288 1.00 98.69 162 ILE A N 1
ATOM 1250 C CA . ILE A 1 162 ? -17.057 -1.338 26.334 1.00 98.69 162 ILE A CA 1
ATOM 1251 C C . ILE A 1 162 ? -17.686 -2.617 26.882 1.00 98.69 162 ILE A C 1
ATOM 1253 O O . ILE A 1 162 ? -18.583 -2.547 27.721 1.00 98.69 162 ILE A O 1
ATOM 1257 N N . GLU A 1 163 ? -17.212 -3.782 26.448 1.00 98.69 163 GLU A N 1
ATOM 1258 C CA . GLU A 1 163 ? -17.708 -5.062 26.940 1.00 98.69 163 GLU A CA 1
ATOM 1259 C C . GLU A 1 163 ? -17.468 -5.207 28.450 1.00 98.69 163 GLU A C 1
ATOM 1261 O O . GLU A 1 163 ? -18.375 -5.605 29.182 1.00 98.69 163 GLU A O 1
ATOM 1266 N N . ALA A 1 164 ? -16.292 -4.814 28.947 1.00 98.75 164 ALA A N 1
ATOM 1267 C CA . ALA A 1 164 ? -15.994 -4.805 30.376 1.00 98.75 164 ALA A CA 1
ATOM 1268 C C . ALA A 1 164 ? -16.904 -3.839 31.155 1.00 98.75 164 ALA A C 1
ATOM 1270 O O . ALA A 1 164 ? -17.445 -4.216 32.195 1.00 98.75 164 ALA A O 1
ATOM 1271 N N . GLN A 1 165 ? -17.127 -2.623 30.640 1.00 98.69 165 GLN A N 1
ATOM 1272 C CA . GLN A 1 165 ? -18.042 -1.654 31.253 1.00 98.69 165 GLN A CA 1
ATOM 1273 C C . GLN A 1 165 ? -19.480 -2.188 31.311 1.00 98.69 165 GLN A C 1
ATOM 1275 O O . GLN A 1 165 ? -20.149 -2.062 32.338 1.00 98.69 165 GLN A O 1
ATOM 1280 N N . MET A 1 166 ? -19.952 -2.822 30.234 1.00 98.69 166 MET A N 1
ATOM 1281 C CA . MET A 1 166 ? -21.278 -3.438 30.183 1.00 98.69 166 MET A CA 1
ATOM 1282 C C . MET A 1 166 ? -21.403 -4.597 31.173 1.00 98.69 166 MET A C 1
ATOM 1284 O O . MET A 1 166 ? -22.385 -4.653 31.912 1.00 98.69 166 MET A O 1
ATOM 1288 N N . ARG A 1 167 ? -20.407 -5.491 31.240 1.00 98.69 167 ARG A N 1
ATOM 1289 C CA . ARG A 1 167 ? -20.388 -6.599 32.211 1.00 98.69 167 ARG A CA 1
ATOM 1290 C C . ARG A 1 167 ? -20.433 -6.084 33.650 1.00 98.69 167 ARG A C 1
ATOM 1292 O O . ARG A 1 167 ? -21.286 -6.529 34.412 1.00 98.69 167 ARG A O 1
ATOM 1299 N N . ALA A 1 168 ? -19.612 -5.089 33.990 1.00 98.69 168 ALA A N 1
ATOM 1300 C CA . ALA A 1 168 ? -19.610 -4.480 35.321 1.00 98.69 168 ALA A CA 1
ATOM 1301 C C . ALA A 1 168 ? -20.978 -3.876 35.686 1.00 98.69 168 ALA A C 1
ATOM 1303 O O . ALA A 1 168 ? -21.461 -4.049 36.803 1.00 98.69 168 ALA A O 1
ATOM 1304 N N . LYS A 1 169 ? -21.646 -3.215 34.731 1.00 98.62 169 LYS A N 1
ATOM 1305 C CA . LYS A 1 169 ? -22.997 -2.670 34.939 1.00 98.62 169 LYS A CA 1
ATOM 1306 C C . LYS A 1 169 ? -24.051 -3.757 35.131 1.00 98.62 169 LYS A C 1
ATOM 1308 O O . LYS A 1 169 ? -24.943 -3.590 35.958 1.00 98.62 169 LYS A O 1
ATOM 1313 N N . VAL A 1 170 ? -23.954 -4.868 34.404 1.00 98.62 170 VAL A N 1
ATOM 1314 C CA . VAL A 1 170 ? -24.841 -6.026 34.594 1.00 98.62 170 VAL A CA 1
ATOM 1315 C C . VAL A 1 170 ? -24.652 -6.634 35.985 1.00 98.62 170 VAL A C 1
ATOM 1317 O O . VAL A 1 170 ? -25.637 -6.921 36.661 1.00 98.62 170 VAL A O 1
ATOM 1320 N N . GLU A 1 171 ? -23.410 -6.797 36.437 1.00 98.50 171 GLU A N 1
ATOM 1321 C CA . GLU A 1 171 ? -23.095 -7.312 37.775 1.00 98.50 171 GLU A CA 1
ATOM 1322 C C . GLU A 1 171 ? -23.619 -6.389 38.887 1.00 98.50 171 GLU A C 1
ATOM 1324 O O . GLU A 1 171 ? -24.257 -6.868 39.825 1.00 98.50 171 GLU A O 1
ATOM 1329 N N . GLU A 1 172 ? -23.434 -5.072 38.749 1.00 98.38 172 GLU A N 1
ATOM 1330 C CA . GLU A 1 172 ? -23.965 -4.058 39.673 1.00 98.38 172 GLU A CA 1
ATOM 1331 C C . GLU A 1 172 ? -25.499 -4.125 39.772 1.00 98.38 172 GLU A C 1
ATOM 1333 O O . GLU A 1 172 ? -26.054 -4.193 40.870 1.00 98.38 172 GLU A O 1
ATOM 1338 N N . LEU A 1 173 ? -26.196 -4.163 38.631 1.00 98.31 173 LEU A N 1
ATOM 1339 C CA . LEU A 1 173 ? -27.659 -4.260 38.600 1.00 98.31 173 LEU A CA 1
ATOM 1340 C C . LEU A 1 173 ? -28.163 -5.571 39.215 1.00 98.31 173 LEU A C 1
ATOM 1342 O O . LEU A 1 173 ? -29.140 -5.560 39.965 1.00 98.31 173 LEU A O 1
ATOM 1346 N N . ASN A 1 174 ? -27.490 -6.691 38.945 1.00 98.00 174 ASN A N 1
ATOM 1347 C CA . ASN A 1 174 ? -27.838 -7.983 39.535 1.00 98.00 174 ASN A CA 1
ATOM 1348 C C . ASN A 1 174 ? -27.666 -7.987 41.061 1.00 98.00 174 ASN A C 1
ATOM 1350 O O . ASN A 1 174 ? -28.507 -8.554 41.761 1.00 98.00 174 ASN A O 1
ATOM 1354 N N . ALA A 1 175 ? -26.622 -7.333 41.583 1.00 97.62 175 ALA A N 1
ATOM 1355 C CA . ALA A 1 175 ? -26.420 -7.185 43.022 1.00 97.62 175 ALA A CA 1
ATOM 1356 C C . ALA A 1 175 ? -27.569 -6.395 43.673 1.00 97.62 175 ALA A C 1
ATOM 1358 O O . ALA A 1 175 ? -28.161 -6.863 44.645 1.00 97.62 175 ALA A O 1
ATOM 1359 N N . ILE A 1 176 ? -27.961 -5.263 43.076 1.00 97.00 176 ILE A N 1
ATOM 1360 C CA . ILE A 1 176 ? -29.085 -4.441 43.557 1.00 97.00 176 ILE A CA 1
ATOM 1361 C C . ILE A 1 176 ? -30.395 -5.243 43.566 1.00 97.00 176 ILE A C 1
ATOM 1363 O O . ILE A 1 176 ? -31.134 -5.207 44.550 1.00 97.00 176 ILE A O 1
ATOM 1367 N N . ILE A 1 177 ? -30.690 -5.989 42.494 1.00 96.88 177 ILE A N 1
ATOM 1368 C CA . ILE A 1 177 ? -31.898 -6.829 42.408 1.00 96.88 177 ILE A CA 1
ATOM 1369 C C . ILE A 1 177 ? -31.929 -7.854 43.543 1.00 96.88 177 ILE A C 1
ATOM 1371 O O . ILE A 1 177 ? -32.953 -8.015 44.207 1.00 96.88 177 ILE A O 1
ATOM 1375 N N . HIS A 1 178 ? -30.815 -8.543 43.770 1.00 96.50 178 HIS A N 1
ATOM 1376 C CA . HIS A 1 178 ? -30.713 -9.566 44.801 1.00 96.50 178 HIS A CA 1
ATOM 1377 C C . HIS A 1 178 ? -30.865 -8.985 46.218 1.00 96.50 178 HIS A C 1
ATOM 1379 O O . HIS A 1 178 ? -31.532 -9.591 47.059 1.00 96.50 178 HIS A O 1
ATOM 1385 N N . ASP A 1 179 ? -30.321 -7.797 46.481 1.00 95.38 179 ASP A N 1
ATOM 1386 C CA . ASP A 1 179 ? -30.476 -7.122 47.773 1.00 95.38 179 ASP A CA 1
ATOM 1387 C C . ASP A 1 179 ? -31.927 -6.678 48.018 1.00 95.38 179 ASP A C 1
ATOM 1389 O O . ASP A 1 179 ? -32.467 -6.893 49.106 1.00 95.38 179 ASP A O 1
ATOM 1393 N N . LEU A 1 180 ? -32.604 -6.149 46.991 1.00 94.75 180 LEU A N 1
ATOM 1394 C CA . LEU A 1 180 ? -34.028 -5.800 47.061 1.00 94.75 180 LEU A CA 1
A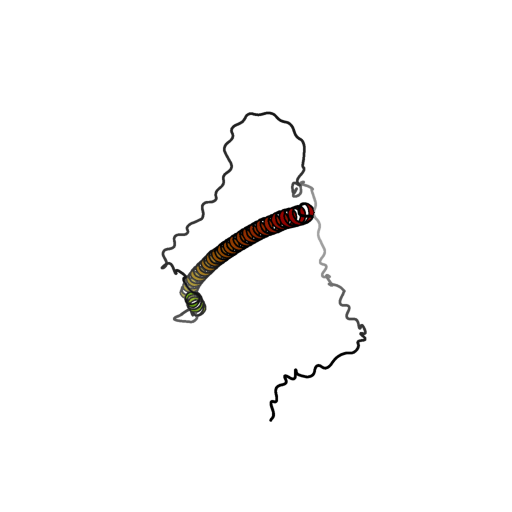TOM 1395 C C . LEU A 1 180 ? -34.917 -7.027 47.307 1.00 94.75 180 LEU A C 1
ATOM 1397 O O . LEU A 1 180 ? -35.876 -6.951 48.073 1.00 94.75 180 LEU A O 1
ATOM 1401 N N . GLN A 1 181 ? -34.590 -8.169 46.698 1.00 94.00 181 GLN A N 1
ATOM 1402 C CA . GLN A 1 181 ? -35.311 -9.427 46.919 1.00 94.00 181 GLN A CA 1
ATOM 1403 C C . GLN A 1 181 ? -35.144 -9.955 48.351 1.00 94.00 181 GLN A C 1
ATOM 1405 O O . GLN A 1 181 ? -36.079 -10.537 48.896 1.00 94.00 181 GLN A O 1
ATOM 1410 N N . LYS A 1 182 ? -33.982 -9.735 48.979 1.00 90.06 182 LYS A N 1
ATOM 1411 C CA . LYS A 1 182 ? -33.720 -10.135 50.371 1.00 90.06 182 LYS A CA 1
ATOM 1412 C C . LYS A 1 182 ? -34.360 -9.219 51.408 1.00 90.06 182 LYS A C 1
ATOM 1414 O O . LYS A 1 182 ? -34.748 -9.700 52.465 1.00 90.06 182 LYS A O 1
ATOM 1419 N N . GLY A 1 183 ? -34.442 -7.918 51.130 1.00 75.06 183 GLY A N 1
ATOM 1420 C CA . GLY A 1 183 ? -35.028 -6.930 52.042 1.00 75.06 183 GLY A CA 1
ATOM 1421 C C . GLY A 1 183 ? -36.558 -6.830 51.990 1.00 75.06 183 GLY A C 1
ATOM 1422 O O . GLY A 1 183 ? -37.137 -6.113 52.798 1.00 75.06 183 GLY A O 1
ATOM 1423 N N . GLY A 1 184 ? -37.206 -7.503 51.033 1.00 63.19 184 GLY A N 1
ATOM 1424 C CA . GLY A 1 184 ? -38.656 -7.453 50.804 1.00 63.19 184 GLY A CA 1
ATOM 1425 C C . GLY A 1 184 ? -39.474 -8.612 51.395 1.00 63.19 184 GLY A C 1
ATOM 1426 O O . GLY A 1 184 ? -40.615 -8.787 50.974 1.00 63.19 184 GLY A O 1
ATOM 1427 N N . SER A 1 185 ? -38.908 -9.416 52.305 1.00 49.72 185 SER A N 1
ATOM 1428 C CA . SER A 1 185 ? -39.607 -10.472 53.075 1.00 49.72 185 SER A CA 1
ATOM 1429 C C . SER A 1 185 ? -39.768 -10.069 54.536 1.00 49.72 185 SER A C 1
ATOM 1431 O O . SER A 1 185 ? -40.800 -10.448 55.129 1.00 49.72 185 SER A O 1
#

Radius of gyration: 39.15 Å; chains: 1; bounding box: 112×71×92 Å